Protein AF-A0A7Y5AI68-F1 (afdb_monomer_lite)

Sequence (313 aa):
GGAGGDPLARYGMTLSGSDLRVSEITLPTANQARWRFTYRDVRGYLCVSEVRTPFGGHERIFHEDAGHQFPPSANRANLPRVTLHETLPGFGQPASVVRYEYPDAHNFIGGGSTVPWSDEGLDNLYRVDKGYTYQTVERHEVQGRTVRSITRTFNRFHLLTDQDTVQGDKRLQAFSVYGEVDGSFDQQPPFFQLPHQETQRWSLVSNPLKQREETQATTYDTHGNVLTRLLPNKVLETNVWYQGAEEGDPHGFVRNLKSREVKPAATGQGSARTLIQQYQYRQLTPLGGYLKKAWRLVDVETLSEPGAQPGEF

Secondary structure (DSSP, 8-state):
--TTS--S---EEEEETTTTEEEEEE-SSTT--EEEEEEEEETTEEEEEEEE-TTS-EEEEE--S--BPPPGGG--PPBP---EEEEE-STTPPPEEEEEE--SS--TT-TT--PPP--SSS-GGGGSPTT-EEEEEEEEEETTEEEEEEEEEEETT--EEEEEEEETTEEEEEEEEE-PPSS-GGGS-TTTTSEEEEEEEEEESS-TTSEEEEEEEEEE-TTS-EEEEE-TT--EEEEEE--TTTS--TT-----EEEEEEEPPTTSSS-PPPEEEEEEEEEEPPSSTT--S-EEEEEEEEEE-TTSPTT--

Structure (mmCIF, N/CA/C/O backbone):
data_AF-A0A7Y5AI68-F1
#
_entry.id   AF-A0A7Y5AI68-F1
#
loop_
_atom_site.group_PDB
_atom_site.id
_atom_site.type_symbol
_atom_site.label_atom_id
_atom_site.label_alt_id
_atom_site.label_comp_id
_atom_site.label_asym_id
_atom_site.label_entity_id
_atom_site.label_seq_id
_atom_site.pdbx_PDB_ins_code
_atom_site.Cartn_x
_atom_site.Cartn_y
_atom_site.Cartn_z
_atom_site.occupancy
_atom_site.B_iso_or_equiv
_atom_site.auth_seq_id
_atom_site.auth_comp_id
_atom_site.auth_asym_id
_atom_site.auth_atom_id
_atom_site.pdbx_PDB_model_num
ATOM 1 N N . GLY A 1 1 ? -3.356 -30.201 -2.693 1.00 51.16 1 GLY A N 1
ATOM 2 C CA . GLY A 1 1 ? -4.461 -31.111 -2.335 1.00 51.16 1 GLY A CA 1
ATOM 3 C C . GLY A 1 1 ? -3.884 -32.298 -1.601 1.00 51.16 1 GLY A C 1
ATOM 4 O O . GLY A 1 1 ? -2.722 -32.611 -1.836 1.00 51.16 1 GLY A O 1
ATOM 5 N N . GLY A 1 2 ? -4.644 -32.909 -0.696 1.00 59.91 2 GLY A N 1
ATOM 6 C CA . GLY A 1 2 ? -4.270 -34.173 -0.063 1.00 59.91 2 GLY A CA 1
ATOM 7 C C . GLY A 1 2 ? -4.162 -35.301 -1.081 1.00 59.91 2 GLY A C 1
ATOM 8 O O . GLY A 1 2 ? -4.553 -35.144 -2.242 1.00 59.91 2 GLY A O 1
ATOM 9 N N . ALA A 1 3 ? -3.614 -36.437 -0.650 1.00 58.94 3 ALA A N 1
ATOM 10 C CA . ALA A 1 3 ? -3.601 -37.650 -1.456 1.00 58.94 3 ALA A CA 1
ATOM 11 C C . ALA A 1 3 ? -5.056 -38.019 -1.808 1.00 58.94 3 ALA A C 1
ATOM 13 O O . ALA A 1 3 ? -5.818 -38.394 -0.926 1.00 58.94 3 ALA A O 1
ATOM 14 N N . GLY A 1 4 ? -5.458 -37.823 -3.068 1.00 77.19 4 GLY A N 1
ATOM 15 C CA . GLY A 1 4 ? -6.838 -38.027 -3.540 1.00 77.19 4 GLY A CA 1
ATOM 16 C C . GLY A 1 4 ? -7.591 -36.765 -3.983 1.00 77.19 4 GLY A C 1
ATOM 17 O O . GLY A 1 4 ? -8.720 -36.874 -4.442 1.00 77.19 4 GLY A O 1
ATOM 18 N N . GLY A 1 5 ? -6.987 -35.574 -3.895 1.00 81.44 5 GLY A N 1
ATOM 19 C CA . GLY A 1 5 ? -7.634 -34.320 -4.315 1.00 81.44 5 GLY A CA 1
ATOM 20 C C . GLY A 1 5 ? -8.504 -33.667 -3.236 1.00 81.44 5 GLY A C 1
ATOM 21 O O . GLY A 1 5 ? -8.980 -32.550 -3.433 1.00 81.44 5 GLY A O 1
ATOM 22 N N . ASP A 1 6 ? -8.635 -34.304 -2.073 1.00 81.56 6 ASP A N 1
ATOM 23 C CA . ASP A 1 6 ? -9.332 -33.737 -0.927 1.00 81.56 6 ASP A CA 1
ATOM 24 C C . ASP A 1 6 ? -8.601 -32.522 -0.331 1.00 81.56 6 ASP A C 1
ATOM 26 O O . ASP A 1 6 ? -7.368 -32.403 -0.416 1.00 81.56 6 ASP A O 1
ATOM 30 N N . PRO A 1 7 ? -9.337 -31.591 0.298 1.00 77.88 7 PRO A N 1
ATOM 31 C CA . PRO A 1 7 ? -8.726 -30.490 1.024 1.00 77.88 7 PRO A CA 1
ATOM 32 C C . PRO A 1 7 ? -7.859 -31.025 2.172 1.00 77.88 7 PRO A C 1
ATOM 34 O O . PRO A 1 7 ? -8.306 -31.837 2.978 1.00 77.88 7 PRO A O 1
ATOM 37 N N . LEU A 1 8 ? -6.620 -30.526 2.261 1.00 82.94 8 LEU A N 1
ATOM 38 C CA . LEU A 1 8 ? -5.643 -30.892 3.301 1.00 82.94 8 LEU A CA 1
ATOM 39 C C . LEU A 1 8 ? -6.117 -30.541 4.721 1.00 82.94 8 LEU A C 1
ATOM 41 O O . LEU A 1 8 ? -5.589 -31.070 5.693 1.00 82.94 8 LEU A O 1
ATOM 45 N N . ALA A 1 9 ? -7.089 -29.635 4.838 1.00 83.75 9 ALA A N 1
ATOM 46 C CA . ALA A 1 9 ? -7.709 -29.241 6.090 1.00 83.75 9 ALA A CA 1
ATOM 47 C C . ALA A 1 9 ? -9.103 -28.651 5.812 1.00 83.75 9 ALA A C 1
ATOM 49 O O . ALA A 1 9 ? -9.322 -28.038 4.766 1.00 83.75 9 ALA A O 1
ATOM 50 N N . ARG A 1 10 ? -10.043 -28.809 6.750 1.00 88.56 10 ARG A N 1
ATOM 51 C CA . ARG A 1 10 ? -11.378 -28.190 6.693 1.00 88.56 10 ARG A CA 1
ATOM 52 C C . ARG A 1 10 ? -11.616 -27.408 7.977 1.00 88.56 10 ARG A C 1
ATOM 54 O O . ARG A 1 10 ? -11.611 -28.000 9.047 1.00 88.56 10 ARG A O 1
ATOM 61 N N . TYR A 1 11 ? -11.822 -26.102 7.886 1.00 93.06 11 TYR A N 1
ATOM 62 C CA . TYR A 1 11 ? -12.278 -25.310 9.027 1.00 93.06 11 TYR A CA 1
ATOM 63 C C . TYR A 1 11 ? -13.811 -25.209 9.005 1.00 93.06 11 TYR A C 1
ATOM 65 O O . TYR A 1 11 ? -14.432 -25.340 7.950 1.00 93.06 11 TYR A O 1
ATOM 73 N N . GLY A 1 12 ? -14.420 -25.009 10.171 1.00 95.38 12 GLY A N 1
ATOM 74 C CA . GLY A 1 12 ? -15.862 -24.798 10.306 1.00 95.38 12 GLY A CA 1
ATOM 75 C C . GLY A 1 12 ? -16.183 -23.326 10.533 1.00 95.38 12 GLY A C 1
ATOM 76 O O . GLY A 1 12 ? -15.481 -22.667 11.297 1.00 95.38 12 GLY A O 1
ATOM 77 N N . MET A 1 13 ? -17.243 -22.817 9.908 1.00 97.62 13 MET A N 1
ATOM 78 C CA . MET A 1 13 ? -17.830 -21.522 10.259 1.00 97.62 13 MET A CA 1
ATOM 79 C C . MET A 1 13 ? -19.166 -21.750 10.958 1.00 97.62 13 MET A C 1
ATOM 81 O O . MET A 1 13 ? -20.023 -22.460 10.434 1.00 97.62 13 MET A O 1
ATOM 85 N N . THR A 1 14 ? -19.347 -21.129 12.118 1.00 97.81 14 THR A N 1
ATOM 86 C CA . THR A 1 14 ? -20.648 -21.075 12.792 1.00 97.81 14 THR A CA 1
ATOM 87 C C . THR A 1 14 ? -21.310 -19.759 12.424 1.00 97.81 14 THR A C 1
ATOM 89 O O . THR A 1 14 ? -20.715 -18.700 12.626 1.00 97.81 14 THR A O 1
ATOM 92 N N . LEU A 1 15 ? -22.527 -19.826 11.888 1.00 97.62 15 LEU A N 1
ATOM 93 C CA . LEU A 1 15 ? -23.339 -18.657 11.559 1.00 97.62 15 LEU A CA 1
ATOM 94 C C . LEU A 1 15 ? -24.364 -18.427 12.674 1.00 97.62 15 LEU A C 1
ATOM 96 O O . LEU A 1 15 ? -24.905 -19.386 13.227 1.00 97.62 15 LEU A O 1
ATOM 100 N N . SER A 1 16 ? -24.626 -17.171 13.014 1.00 94.44 16 SER A N 1
ATOM 101 C CA . SER A 1 16 ? -25.580 -16.778 14.050 1.00 94.44 16 SER A CA 1
ATOM 102 C C . SER A 1 16 ? -26.462 -15.620 13.587 1.00 94.44 16 SER A C 1
ATOM 104 O O . SER A 1 16 ? -26.213 -15.006 12.552 1.00 94.44 16 SER A O 1
ATOM 106 N N . GLY A 1 17 ? -27.513 -15.329 14.357 1.00 91.19 17 GLY A N 1
ATOM 107 C CA . GLY A 1 17 ? -28.468 -14.276 14.020 1.00 91.19 17 GLY A CA 1
ATOM 108 C C . GLY A 1 17 ? -29.348 -14.614 12.813 1.00 91.19 17 GLY A C 1
ATOM 109 O O . GLY A 1 17 ? -29.189 -15.640 12.155 1.00 91.19 17 GLY A O 1
ATOM 110 N N . SER A 1 18 ? -30.313 -13.739 12.531 1.00 92.62 18 SER A N 1
ATOM 111 C CA . SER A 1 18 ? -31.178 -13.849 11.348 1.00 92.62 18 SER A CA 1
ATOM 112 C C . SER A 1 18 ? -30.463 -13.481 10.046 1.00 92.62 18 SER A C 1
ATOM 114 O O . SER A 1 18 ? -30.927 -13.845 8.972 1.00 92.62 18 SER A O 1
ATOM 116 N N . ASP A 1 19 ? -29.339 -12.773 10.136 1.00 92.62 19 ASP A N 1
ATOM 117 C CA . ASP A 1 19 ? -28.501 -12.340 9.017 1.00 92.62 19 ASP A CA 1
ATOM 118 C C . ASP A 1 19 ? -27.338 -13.297 8.721 1.00 92.62 19 ASP A C 1
ATOM 120 O O . ASP A 1 19 ? -26.504 -12.998 7.871 1.00 92.62 19 ASP A O 1
ATOM 124 N N . LEU A 1 20 ? -27.283 -14.447 9.408 1.00 95.25 20 LEU A N 1
ATOM 125 C CA . LEU A 1 20 ? -26.271 -15.487 9.212 1.00 95.25 20 LEU A CA 1
ATOM 126 C C . LEU A 1 20 ? -24.828 -14.967 9.351 1.00 95.25 20 LEU A C 1
ATOM 128 O O . LEU A 1 20 ? -23.919 -15.440 8.665 1.00 95.25 20 LEU A O 1
ATOM 132 N N . ARG A 1 21 ? -24.596 -14.003 10.250 1.00 95.50 21 ARG A N 1
ATOM 133 C CA . ARG A 1 21 ? -23.253 -13.469 10.524 1.00 95.50 21 ARG A CA 1
ATOM 134 C C . ARG A 1 21 ? -22.339 -14.556 11.095 1.00 95.50 21 ARG A C 1
ATOM 136 O O . ARG A 1 21 ? -22.768 -15.385 11.896 1.00 95.50 21 ARG A O 1
ATOM 143 N N . VAL A 1 22 ? -21.060 -14.545 10.726 1.00 97.44 22 VAL A N 1
ATOM 144 C CA . VAL A 1 22 ? -20.082 -15.533 11.214 1.00 97.44 22 VAL A CA 1
ATOM 145 C C . VAL A 1 22 ? -19.762 -15.264 12.687 1.00 97.44 22 VAL A C 1
ATOM 147 O O . VAL A 1 22 ? -19.088 -14.295 13.005 1.00 97.44 22 VAL A O 1
ATOM 150 N N . SER A 1 23 ? -20.195 -16.122 13.608 1.00 97.56 23 SER A N 1
ATOM 151 C CA . SER A 1 23 ? -19.885 -15.973 15.038 1.00 97.56 23 SER A CA 1
ATOM 152 C C . SER A 1 23 ? -18.636 -16.722 15.476 1.00 97.56 23 SER A C 1
ATOM 154 O O . SER A 1 23 ? -18.001 -16.316 16.446 1.00 97.56 23 SER A O 1
ATOM 156 N N . GLU A 1 24 ? -18.273 -17.813 14.797 1.00 97.94 24 GLU A N 1
ATOM 157 C CA . GLU A 1 24 ? -17.057 -18.574 15.100 1.00 97.94 24 GLU A CA 1
ATOM 158 C C . GLU A 1 24 ? -16.379 -19.093 13.829 1.00 97.94 24 GLU A C 1
ATOM 160 O O . GLU A 1 24 ? -17.050 -19.487 12.875 1.00 97.94 24 GLU A O 1
ATOM 165 N N . ILE A 1 25 ? -15.047 -19.172 13.857 1.00 97.81 25 ILE A N 1
ATOM 166 C CA . ILE A 1 25 ? -14.245 -19.925 12.883 1.00 97.81 25 ILE A CA 1
ATOM 167 C C . ILE A 1 25 ? -13.458 -20.978 13.663 1.00 97.81 25 ILE A C 1
ATOM 169 O O . ILE A 1 25 ? -12.554 -20.636 14.424 1.00 97.81 25 ILE A O 1
ATOM 173 N N . THR A 1 26 ? -13.808 -22.252 13.494 1.00 97.38 26 THR A N 1
ATOM 174 C CA . THR A 1 26 ? -13.187 -23.389 14.188 1.00 97.38 26 THR A CA 1
ATOM 175 C C . THR A 1 26 ? -12.114 -24.025 13.317 1.00 97.38 26 THR A C 1
ATOM 177 O O . THR A 1 26 ? -12.389 -24.474 12.203 1.00 97.38 26 THR A O 1
ATOM 180 N N . LEU A 1 27 ? -10.893 -24.090 13.841 1.00 95.12 27 LEU A N 1
ATOM 181 C CA . LEU A 1 27 ? -9.760 -24.710 13.174 1.00 95.12 27 LEU A CA 1
ATOM 182 C C . LEU A 1 27 ? -9.850 -26.245 13.217 1.00 95.12 27 LEU A C 1
ATOM 184 O O . LEU A 1 27 ? -10.367 -26.805 14.188 1.00 95.12 27 LEU A O 1
ATOM 188 N N . PRO A 1 28 ? -9.284 -26.939 12.213 1.00 92.94 28 PRO A N 1
ATOM 189 C CA . PRO A 1 28 ? -9.160 -28.397 12.188 1.00 92.94 28 PRO A CA 1
ATOM 190 C C . PRO A 1 28 ? -8.068 -28.902 13.144 1.00 92.94 28 PRO A C 1
ATOM 192 O O . PRO A 1 28 ? -7.128 -29.583 12.739 1.00 92.94 28 PRO A O 1
ATOM 195 N N . THR A 1 29 ? -8.162 -28.550 14.424 1.00 91.62 29 THR A N 1
ATOM 196 C CA . THR A 1 29 ? -7.250 -29.012 15.476 1.00 91.62 29 THR A CA 1
ATOM 197 C C . THR A 1 29 ? -7.982 -29.938 16.442 1.00 91.62 29 THR A C 1
ATOM 199 O O . THR A 1 29 ? -9.189 -29.813 16.645 1.00 91.62 29 THR A O 1
ATOM 202 N N . ALA A 1 30 ? -7.253 -30.858 17.083 1.00 91.88 30 ALA A N 1
ATOM 203 C CA . ALA A 1 30 ? -7.839 -31.814 18.031 1.00 91.88 30 ALA A CA 1
ATOM 204 C C . ALA A 1 30 ? -8.590 -31.126 19.188 1.00 91.88 30 ALA A C 1
ATOM 206 O O . ALA A 1 30 ? -9.595 -31.634 19.672 1.00 91.88 30 ALA A O 1
ATOM 207 N N . ASN A 1 31 ? -8.127 -29.944 19.600 1.00 92.88 31 ASN A N 1
ATOM 208 C CA . ASN A 1 31 ? -8.747 -29.133 20.646 1.00 92.88 31 ASN A CA 1
ATOM 209 C C . ASN A 1 31 ? -9.826 -28.157 20.133 1.00 92.88 31 ASN A C 1
ATOM 211 O O . ASN A 1 31 ? -10.325 -27.361 20.926 1.00 92.88 31 ASN A O 1
ATOM 215 N N . GLN A 1 32 ? -10.169 -28.182 18.837 1.00 93.31 32 GLN A N 1
ATOM 216 C CA . GLN A 1 32 ? -11.153 -27.284 18.213 1.00 93.31 32 GLN A CA 1
ATOM 217 C C . GLN A 1 32 ? -10.909 -25.807 18.560 1.00 93.31 32 GLN A C 1
ATOM 219 O O . GLN A 1 32 ? -11.819 -25.073 18.983 1.00 93.31 32 GLN A O 1
ATOM 224 N N . ALA A 1 33 ? -9.648 -25.392 18.436 1.00 95.50 33 ALA A N 1
ATOM 225 C CA . ALA A 1 33 ? -9.250 -24.017 18.671 1.00 95.50 33 ALA A CA 1
ATOM 226 C C . ALA A 1 33 ? -9.997 -23.117 17.676 1.00 95.50 33 ALA A C 1
ATOM 228 O O . ALA A 1 33 ? -10.196 -23.493 16.520 1.00 95.50 33 ALA A O 1
ATOM 229 N N . ARG A 1 34 ? -10.481 -21.957 18.121 1.00 97.00 34 ARG A N 1
ATOM 230 C CA . ARG A 1 34 ? -11.418 -21.166 17.316 1.00 97.00 34 ARG A CA 1
ATOM 231 C C . ARG A 1 34 ? -11.308 -19.677 17.569 1.00 97.00 34 ARG A C 1
ATOM 233 O O . ARG A 1 34 ? -10.993 -19.269 18.686 1.00 97.00 34 ARG A O 1
ATOM 240 N N . TRP A 1 35 ? -11.629 -18.892 16.549 1.00 98.12 35 TRP A N 1
ATOM 241 C CA . TRP A 1 35 ? -11.988 -17.491 16.732 1.00 98.12 35 TRP A CA 1
ATOM 242 C C . TRP A 1 35 ? -13.462 -17.384 17.097 1.00 98.12 35 TRP A C 1
ATOM 244 O O . TRP A 1 35 ? -14.273 -18.163 16.593 1.00 98.12 35 TRP A O 1
ATOM 254 N N . ARG A 1 36 ? -13.808 -16.415 17.944 1.00 98.06 36 ARG A N 1
ATOM 255 C CA . ARG A 1 36 ? -15.198 -16.025 18.216 1.00 98.06 36 ARG A CA 1
ATOM 256 C C . ARG A 1 36 ? -15.353 -14.529 18.038 1.00 98.06 36 ARG A C 1
ATOM 258 O O . ARG A 1 36 ? -14.496 -13.788 18.516 1.00 98.06 36 ARG A O 1
ATOM 265 N N . PHE A 1 37 ? -16.440 -14.115 17.405 1.00 98.31 37 PHE A N 1
ATOM 266 C CA . PHE A 1 37 ? -16.704 -12.727 17.053 1.00 98.31 37 PHE A CA 1
ATOM 267 C C . PHE A 1 37 ? -17.960 -12.232 17.762 1.00 98.31 37 PHE A C 1
ATOM 269 O O . PHE A 1 37 ? -19.015 -12.867 17.699 1.00 98.31 37 PHE A O 1
ATOM 276 N N . THR A 1 38 ? -17.845 -11.074 18.402 1.00 98.12 38 THR A N 1
ATOM 277 C CA . THR A 1 38 ? -18.993 -10.302 18.882 1.00 98.12 38 THR A CA 1
ATOM 278 C C . THR A 1 38 ? -19.171 -9.109 17.965 1.00 98.12 38 THR A C 1
ATOM 280 O O . THR A 1 38 ? -18.194 -8.465 17.583 1.00 98.12 38 THR A O 1
ATOM 283 N N . TYR A 1 39 ? -20.421 -8.804 17.636 1.00 97.50 39 TYR A N 1
ATOM 284 C CA . TYR A 1 39 ? -20.772 -7.674 16.791 1.00 97.50 39 TYR A CA 1
ATOM 285 C C . TYR A 1 39 ? -21.680 -6.702 17.531 1.00 97.50 39 TYR A C 1
ATOM 287 O O . TYR A 1 39 ? -22.472 -7.102 18.386 1.00 97.50 39 TYR A O 1
ATOM 295 N N . ARG A 1 40 ? -21.624 -5.439 17.123 1.00 96.31 40 ARG A N 1
ATOM 296 C CA . ARG A 1 40 ? -22.542 -4.383 17.540 1.00 96.31 40 ARG A CA 1
ATOM 297 C C . ARG A 1 40 ? -23.071 -3.643 16.318 1.00 96.31 40 ARG A C 1
ATOM 299 O O . ARG A 1 40 ? -22.374 -3.537 15.312 1.00 96.31 40 ARG A O 1
ATOM 306 N N . ASP A 1 41 ? -24.279 -3.108 16.433 1.00 95.69 41 ASP A N 1
ATOM 307 C CA . ASP A 1 41 ? -24.757 -2.115 15.476 1.00 95.69 41 ASP A CA 1
ATOM 308 C C . ASP A 1 41 ? -24.044 -0.782 15.733 1.00 95.69 41 ASP A C 1
ATOM 310 O O . ASP A 1 41 ? -23.958 -0.312 16.876 1.00 95.69 41 ASP A O 1
ATOM 314 N N . VAL A 1 42 ? -23.504 -0.191 14.671 1.00 96.75 42 VAL A N 1
ATOM 315 C CA . VAL A 1 42 ? -22.993 1.177 14.662 1.00 96.75 42 VAL A CA 1
ATOM 316 C C . VAL A 1 42 ? -23.577 1.859 13.436 1.00 96.75 42 VAL A C 1
ATOM 318 O O . VAL A 1 42 ? -23.139 1.609 12.319 1.00 96.75 42 VAL A O 1
ATOM 321 N N . ARG A 1 43 ? -24.567 2.735 13.632 1.00 94.06 43 ARG A N 1
ATOM 322 C CA . ARG A 1 43 ? -25.214 3.498 12.543 1.00 94.06 43 ARG A CA 1
ATOM 323 C C . ARG A 1 43 ? -25.851 2.602 11.470 1.00 94.06 43 ARG A C 1
ATOM 325 O O . ARG A 1 43 ? -25.799 2.942 10.292 1.00 94.06 43 ARG A O 1
ATOM 332 N N . GLY A 1 44 ? -26.430 1.467 11.865 1.00 93.19 44 GLY A N 1
ATOM 333 C CA . GLY A 1 44 ? -27.021 0.510 10.925 1.00 93.19 44 GLY A CA 1
ATOM 334 C C . GLY A 1 44 ? -26.007 -0.410 10.241 1.00 93.19 44 GLY A C 1
ATOM 335 O O . GLY A 1 44 ? -26.391 -1.192 9.373 1.00 93.19 44 GLY A O 1
ATOM 336 N N . TYR A 1 45 ? -24.723 -0.331 10.610 1.00 95.19 45 TYR A N 1
ATOM 337 C CA . TYR A 1 45 ? -23.693 -1.254 10.148 1.00 95.19 45 TYR A CA 1
ATOM 338 C C . TYR A 1 45 ? -23.353 -2.267 11.232 1.00 95.19 45 TYR A C 1
ATOM 340 O O . TYR A 1 45 ? -23.213 -1.936 12.412 1.00 95.19 45 TYR A O 1
ATOM 348 N N . LEU A 1 46 ? -23.156 -3.510 10.805 1.00 95.69 46 LEU A N 1
ATOM 349 C CA . LEU A 1 46 ? -22.717 -4.587 11.670 1.00 95.69 46 LEU A CA 1
ATOM 350 C C . LEU A 1 46 ? -21.191 -4.549 11.833 1.00 95.69 46 LEU A C 1
ATOM 352 O O . LEU A 1 46 ? -20.453 -5.006 10.962 1.00 95.69 46 LEU A O 1
ATOM 356 N N . CYS A 1 47 ? -20.714 -4.029 12.960 1.00 97.50 47 CYS A N 1
ATOM 357 C CA . CYS A 1 47 ? -19.286 -3.886 13.237 1.00 97.50 47 CYS A CA 1
ATOM 358 C C . CYS A 1 47 ? -18.818 -4.923 14.260 1.00 97.50 47 CYS A C 1
ATOM 360 O O . CYS A 1 47 ? -19.480 -5.141 15.276 1.00 97.50 47 CYS A O 1
ATOM 362 N N . VAL A 1 48 ? -17.655 -5.537 14.028 1.00 97.88 48 VAL A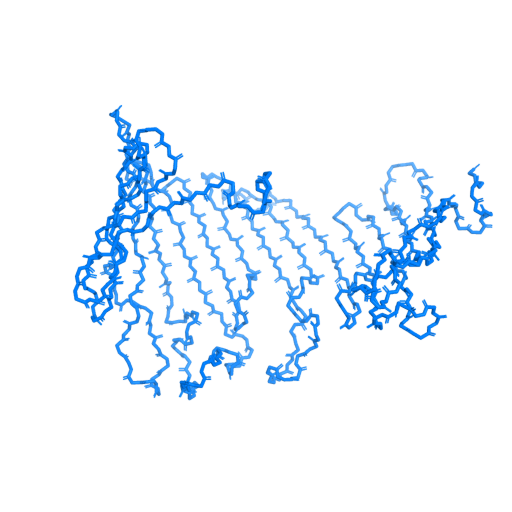 N 1
ATOM 363 C CA . VAL A 1 48 ? -17.007 -6.401 15.028 1.00 97.88 48 VAL A CA 1
ATOM 364 C C . VAL A 1 48 ? -16.609 -5.539 16.225 1.00 97.88 48 VAL A C 1
ATOM 366 O O . VAL A 1 48 ? -15.942 -4.525 16.056 1.00 97.88 48 VAL A O 1
ATOM 369 N N . SER A 1 49 ? -17.007 -5.930 17.431 1.00 98.31 49 SER A N 1
ATOM 370 C CA . SER A 1 49 ? -16.646 -5.242 18.675 1.00 98.31 49 SER A CA 1
ATOM 371 C C . SER A 1 49 ? -15.693 -6.045 19.546 1.00 98.31 49 SER A C 1
ATOM 373 O O . SER A 1 49 ? -14.960 -5.462 20.338 1.00 98.31 49 SER A O 1
ATOM 375 N N . GLU A 1 50 ? -15.691 -7.373 19.420 1.00 98.38 50 GLU A N 1
ATOM 376 C CA . GLU A 1 50 ? -14.751 -8.228 20.139 1.00 98.38 50 GLU A CA 1
ATOM 377 C C . GLU A 1 50 ? -14.325 -9.427 19.300 1.00 98.38 50 GLU A C 1
ATOM 379 O O . GLU A 1 50 ? -15.124 -9.984 18.542 1.00 98.38 50 GLU A O 1
ATOM 384 N N . VAL A 1 51 ? -13.086 -9.869 19.514 1.00 98.25 51 VAL A N 1
ATOM 385 C CA . VAL A 1 51 ? -12.559 -11.125 18.975 1.00 98.25 51 VAL A CA 1
ATOM 386 C C . VAL A 1 51 ? -11.933 -11.924 20.110 1.00 98.25 51 VAL A C 1
ATOM 388 O O . VAL A 1 51 ? -11.106 -11.417 20.861 1.00 98.25 51 VAL A O 1
ATOM 391 N N . ARG A 1 52 ? -12.297 -13.198 20.256 1.00 97.19 52 ARG A N 1
ATOM 392 C CA . ARG A 1 52 ? -11.537 -14.146 21.087 1.00 97.19 52 ARG A CA 1
ATOM 393 C C . ARG A 1 52 ? -10.720 -15.043 20.182 1.00 97.19 52 ARG A C 1
ATOM 395 O O . ARG A 1 52 ? -11.293 -15.653 19.284 1.00 97.19 52 ARG A O 1
ATOM 402 N N . THR A 1 53 ? -9.416 -15.126 20.413 1.00 95.00 53 THR A N 1
ATOM 403 C CA . THR A 1 53 ? -8.498 -15.860 19.536 1.00 95.00 53 THR A CA 1
ATOM 404 C C . THR A 1 53 ? -8.354 -17.329 19.960 1.00 95.00 53 THR A C 1
ATOM 406 O O . THR A 1 53 ? -8.580 -17.663 21.130 1.00 95.00 53 THR A O 1
ATOM 409 N N . PRO A 1 54 ? -7.917 -18.221 19.049 1.00 94.12 54 PRO A N 1
ATOM 410 C CA . PRO A 1 54 ? -7.662 -19.629 19.356 1.00 94.12 54 PRO A CA 1
ATOM 411 C C . PRO A 1 54 ? -6.671 -19.863 20.507 1.00 94.12 54 PRO A C 1
ATOM 413 O O . PRO A 1 54 ? -6.729 -20.905 21.156 1.00 94.12 54 PRO A O 1
ATOM 416 N N . PHE A 1 55 ? -5.786 -18.899 20.774 1.00 88.69 55 PHE A N 1
ATOM 417 C CA . PHE A 1 55 ? -4.769 -18.965 21.829 1.00 88.69 55 PHE A CA 1
ATOM 418 C C . PHE A 1 55 ? -5.216 -18.327 23.155 1.00 88.69 55 PHE A C 1
ATOM 420 O O . PHE A 1 55 ? -4.408 -18.173 24.065 1.00 88.69 55 PHE A O 1
ATOM 427 N N . GLY A 1 56 ? -6.497 -17.963 23.282 1.00 88.06 56 GLY A N 1
ATOM 428 C CA . GLY A 1 56 ? -7.061 -17.402 24.513 1.00 88.06 56 GLY A CA 1
ATOM 429 C C . GLY A 1 56 ? -6.914 -15.885 24.658 1.00 88.06 56 GLY A C 1
ATOM 430 O O . GLY A 1 56 ? -7.312 -15.346 25.690 1.00 88.06 56 GLY A O 1
ATOM 431 N N . GLY A 1 57 ? -6.402 -15.193 23.636 1.00 93.50 57 GLY A N 1
ATOM 432 C CA . GLY A 1 57 ? -6.384 -13.732 23.594 1.00 93.50 57 GLY A CA 1
ATOM 433 C C . GLY A 1 57 ? -7.791 -13.148 23.440 1.00 93.50 57 GLY A C 1
ATOM 434 O O . GLY A 1 57 ? -8.689 -13.788 22.880 1.00 93.50 57 GLY A O 1
ATOM 435 N N . HIS A 1 58 ? -7.981 -11.927 23.935 1.00 96.81 58 HIS A N 1
ATOM 436 C CA . HIS A 1 58 ? -9.221 -11.162 23.793 1.00 96.81 58 HIS A CA 1
ATOM 437 C C . HIS A 1 58 ? -8.913 -9.799 23.192 1.00 96.81 58 HIS A C 1
ATOM 439 O O . HIS A 1 58 ? -8.106 -9.046 23.720 1.00 96.81 58 HIS A O 1
ATOM 445 N N . GLU A 1 59 ? -9.566 -9.478 22.092 1.00 97.81 59 GLU A N 1
ATOM 446 C CA . GLU A 1 59 ? -9.443 -8.201 21.415 1.00 97.81 59 GLU A CA 1
ATOM 447 C C . GLU A 1 59 ? -10.757 -7.434 21.526 1.00 97.81 59 GLU A C 1
ATOM 449 O O . GLU A 1 59 ? -11.834 -8.032 21.437 1.00 97.81 59 GLU A O 1
ATOM 454 N N . ARG A 1 60 ? -10.669 -6.116 21.701 1.00 98.31 60 ARG A N 1
ATOM 455 C CA . ARG A 1 60 ? -11.812 -5.197 21.722 1.00 98.31 60 ARG A CA 1
ATOM 456 C C . ARG A 1 60 ? -11.607 -4.120 20.672 1.00 98.31 60 ARG A C 1
ATOM 458 O O . ARG A 1 60 ? -10.534 -3.524 20.603 1.00 98.31 60 ARG A O 1
ATOM 465 N N . ILE A 1 61 ? -12.631 -3.884 19.863 1.00 98.56 61 ILE A N 1
ATOM 466 C CA . ILE A 1 61 ? -12.602 -2.943 18.745 1.00 98.56 61 ILE A CA 1
ATOM 467 C C . ILE A 1 61 ? -13.709 -1.910 18.936 1.00 98.56 61 ILE A C 1
ATOM 469 O O . ILE A 1 61 ? -14.885 -2.243 19.113 1.00 98.56 61 ILE A O 1
ATOM 473 N N . PHE A 1 62 ? -13.332 -0.640 18.877 1.00 98.50 62 PHE A N 1
ATOM 474 C CA . PHE A 1 62 ? -14.220 0.481 19.148 1.00 98.50 62 PHE A CA 1
ATOM 475 C C . PHE A 1 62 ? -14.370 1.371 17.915 1.00 98.50 62 PHE A C 1
ATOM 477 O O . PHE A 1 62 ? -13.448 1.505 17.114 1.00 98.50 62 PHE A O 1
ATOM 484 N N . HIS A 1 63 ? -15.557 1.961 17.776 1.00 98.00 63 HIS A N 1
ATOM 485 C CA . HIS A 1 63 ? -15.985 2.784 16.641 1.00 98.00 63 HIS A CA 1
ATOM 486 C C . HIS A 1 63 ? -16.637 4.060 17.191 1.00 98.00 63 HIS A C 1
ATOM 488 O O . HIS A 1 63 ? -17.857 4.225 17.142 1.00 98.00 63 HIS A O 1
ATOM 494 N N . GLU A 1 64 ? -15.841 4.893 17.856 1.00 96.06 64 GLU A N 1
ATOM 495 C CA . GLU A 1 64 ? -16.348 5.903 18.802 1.00 96.06 64 GLU A CA 1
ATOM 496 C C . GLU A 1 64 ? -16.500 7.304 18.212 1.00 96.06 64 GLU A C 1
ATOM 498 O O . GLU A 1 64 ? -17.062 8.184 18.860 1.00 96.06 64 GLU A O 1
ATOM 503 N N . ASP A 1 65 ? -16.045 7.522 16.980 1.00 95.94 65 ASP A N 1
ATOM 504 C CA . ASP A 1 65 ? -16.175 8.805 16.297 1.00 95.94 65 ASP A CA 1
ATOM 505 C C . ASP A 1 65 ? -17.300 8.800 15.256 1.00 95.94 65 ASP A C 1
ATOM 507 O O . ASP A 1 65 ? -18.039 7.824 15.109 1.00 95.94 65 ASP A O 1
ATOM 511 N N . ALA A 1 66 ? -17.446 9.912 14.530 1.00 95.19 66 ALA A N 1
ATOM 512 C CA . ALA A 1 66 ? -18.493 10.116 13.534 1.00 95.19 66 ALA A CA 1
ATOM 513 C C . ALA A 1 66 ? -18.415 9.183 12.308 1.00 95.19 66 ALA A C 1
ATOM 515 O O . ALA A 1 66 ? -19.403 9.116 11.581 1.00 95.19 66 ALA A O 1
ATOM 516 N N . GLY A 1 67 ? -17.310 8.467 12.073 1.00 97.31 67 GLY A N 1
ATOM 517 C CA . GLY A 1 67 ? -17.091 7.668 10.866 1.00 97.31 67 GLY A CA 1
ATOM 518 C C . GLY A 1 67 ? -16.564 8.464 9.664 1.00 97.31 67 GLY A C 1
ATOM 519 O O . GLY A 1 67 ? -16.355 9.676 9.725 1.00 97.31 67 GLY A O 1
ATOM 520 N N . HIS A 1 68 ? -16.357 7.767 8.548 1.00 97.88 68 HIS A N 1
ATOM 521 C CA . HIS A 1 68 ? -16.011 8.353 7.259 1.00 97.88 68 HIS A CA 1
ATOM 522 C C . HIS A 1 68 ? -17.248 8.923 6.569 1.00 97.88 68 HIS A C 1
ATOM 524 O O . HIS A 1 68 ? -18.256 8.239 6.392 1.00 97.88 68 HIS A O 1
ATOM 530 N N . GLN A 1 69 ? -17.157 10.185 6.169 1.00 96.69 69 GLN A N 1
ATOM 531 C CA . GLN A 1 69 ? -18.206 10.861 5.418 1.00 96.69 69 GLN A CA 1
ATOM 532 C C . GLN A 1 69 ? -18.174 10.411 3.958 1.00 96.69 69 GLN A C 1
ATOM 534 O O . GLN A 1 69 ? -17.099 10.317 3.367 1.00 96.69 69 GLN A O 1
ATOM 539 N N . PHE A 1 70 ? -19.348 10.176 3.381 1.00 97.12 70 PHE A N 1
ATOM 540 C CA . PHE A 1 70 ? -19.510 10.045 1.934 1.00 97.12 70 PHE A CA 1
ATOM 541 C C . PHE A 1 70 ? -19.502 11.438 1.274 1.00 97.12 70 PHE A C 1
ATOM 543 O O . PHE A 1 70 ? -19.768 12.434 1.957 1.00 97.12 70 PHE A O 1
ATOM 550 N N . PRO A 1 71 ? -19.260 11.540 -0.047 1.00 96.81 71 PRO A N 1
ATOM 551 C CA . PRO A 1 71 ? -19.636 12.725 -0.810 1.00 96.81 71 PRO A CA 1
ATOM 552 C C . PRO A 1 71 ? -21.107 13.096 -0.538 1.00 96.81 71 PRO A C 1
ATOM 554 O O . PRO A 1 71 ? -21.943 12.191 -0.438 1.00 96.81 71 PRO A O 1
ATOM 557 N N . PRO A 1 72 ? -21.471 14.392 -0.454 1.00 96.44 72 PRO A N 1
ATOM 558 C CA . PRO A 1 72 ? -22.836 14.807 -0.108 1.00 96.44 72 PRO A CA 1
ATOM 559 C C . PRO A 1 72 ? -23.923 14.201 -1.006 1.00 96.44 72 PRO A C 1
ATOM 561 O O . PRO A 1 72 ? -25.017 13.888 -0.540 1.00 96.44 72 PRO A O 1
ATOM 564 N N . SER A 1 73 ? -23.600 13.984 -2.284 1.00 96.62 73 SER A N 1
ATOM 565 C CA . SER A 1 73 ? -24.480 13.381 -3.290 1.00 96.62 73 SER A CA 1
ATOM 566 C C . SER A 1 73 ? -24.916 11.948 -2.957 1.00 96.62 73 SER A C 1
ATOM 568 O O . SER A 1 73 ? -25.971 11.523 -3.420 1.00 96.62 73 SER A O 1
ATOM 570 N N . ALA A 1 74 ? -24.157 11.215 -2.132 1.00 96.38 74 ALA A N 1
ATOM 571 C CA . ALA A 1 74 ? -24.508 9.858 -1.721 1.00 96.38 74 ALA A CA 1
ATOM 572 C C . ALA A 1 74 ? -25.753 9.818 -0.823 1.00 96.38 74 ALA A C 1
ATOM 574 O O . ALA A 1 74 ? -26.463 8.815 -0.817 1.00 96.38 74 ALA A O 1
ATOM 575 N N . ASN A 1 75 ? -26.003 10.887 -0.052 1.00 95.00 75 ASN A N 1
ATOM 576 C CA . ASN A 1 75 ? -27.076 10.961 0.944 1.00 95.00 75 ASN A CA 1
ATOM 577 C C . ASN A 1 75 ? -27.093 9.749 1.905 1.00 95.00 75 ASN A C 1
ATOM 579 O O . ASN A 1 75 ? -28.125 9.116 2.135 1.00 95.00 75 ASN A O 1
ATOM 583 N N . ARG A 1 76 ? -25.917 9.394 2.441 1.00 94.19 76 ARG A N 1
ATOM 584 C CA . ARG A 1 76 ? -25.720 8.248 3.343 1.00 94.19 76 ARG A CA 1
ATOM 585 C C . ARG A 1 76 ? -25.231 8.690 4.707 1.00 94.19 76 ARG A C 1
ATOM 587 O O . ARG A 1 76 ? -24.481 9.655 4.831 1.00 94.19 76 ARG A O 1
ATOM 594 N N . ALA A 1 77 ? -25.605 7.920 5.725 1.00 95.00 77 ALA A N 1
ATOM 595 C CA . ALA A 1 77 ? -24.954 8.005 7.022 1.00 95.00 77 ALA A CA 1
ATOM 596 C C . ALA A 1 77 ? -23.469 7.640 6.894 1.00 95.00 77 ALA A C 1
ATOM 598 O O . ALA A 1 77 ? -23.104 6.752 6.120 1.00 95.00 77 ALA A O 1
ATOM 599 N N . ASN A 1 78 ? -22.630 8.304 7.689 1.00 96.81 78 ASN A N 1
ATOM 600 C CA . ASN A 1 78 ? -21.193 8.054 7.719 1.00 96.81 78 ASN A CA 1
ATOM 601 C C . ASN A 1 78 ? -20.880 6.577 7.980 1.00 96.81 78 ASN A C 1
ATOM 603 O O . ASN A 1 78 ? -21.464 5.952 8.872 1.00 96.81 78 ASN A O 1
ATOM 607 N N . LEU A 1 79 ? -19.900 6.058 7.245 1.00 97.62 79 LEU A N 1
ATOM 608 C CA . LEU A 1 79 ? -19.397 4.703 7.404 1.00 97.62 79 LEU A CA 1
ATOM 609 C C . LEU A 1 79 ? -18.593 4.604 8.713 1.00 97.62 79 LEU A C 1
ATOM 611 O O . LEU A 1 79 ? -17.616 5.342 8.868 1.00 97.62 79 LEU A O 1
ATOM 615 N N . PRO A 1 80 ? -18.955 3.730 9.669 1.00 98.06 80 PRO A N 1
ATOM 616 C CA . PRO A 1 80 ? -18.164 3.538 10.876 1.00 98.06 80 PRO A CA 1
ATOM 617 C C . PRO A 1 80 ? -16.722 3.153 10.557 1.00 98.06 80 PRO A C 1
ATOM 619 O O . PRO A 1 80 ? -16.447 2.427 9.605 1.00 98.06 80 PRO A O 1
ATOM 622 N N . ARG A 1 81 ? -15.804 3.621 11.395 1.00 97.62 81 ARG A N 1
ATOM 623 C CA . ARG A 1 81 ? -14.378 3.307 11.318 1.00 97.62 81 ARG A CA 1
ATOM 624 C C . ARG A 1 81 ? -13.863 2.958 12.701 1.00 97.62 81 ARG A C 1
ATOM 626 O O . ARG A 1 81 ? -14.436 3.396 13.699 1.00 97.62 81 ARG A O 1
ATOM 633 N N . VAL A 1 82 ? -12.820 2.140 12.751 1.00 98.31 82 VAL A N 1
ATOM 634 C CA . VAL A 1 82 ? -12.187 1.759 14.013 1.00 98.31 82 VAL A CA 1
ATOM 635 C C . VAL A 1 82 ? -11.440 2.968 14.565 1.00 98.31 82 VAL A C 1
ATOM 637 O O . VAL A 1 82 ? -10.697 3.608 13.835 1.00 98.31 82 VAL A O 1
ATOM 640 N N . THR A 1 83 ? -11.619 3.275 15.845 1.00 98.19 83 THR A N 1
ATOM 641 C CA . THR A 1 83 ? -10.913 4.362 16.549 1.00 98.19 83 THR A CA 1
ATOM 642 C C . THR A 1 83 ? -9.934 3.834 17.592 1.00 98.19 83 THR A C 1
ATOM 644 O O . THR A 1 83 ? -8.965 4.507 17.943 1.00 98.19 83 THR A O 1
ATOM 647 N N . LEU A 1 84 ? -10.162 2.616 18.085 1.00 98.12 84 LEU A N 1
ATOM 648 C CA . LEU A 1 84 ? -9.348 1.970 19.107 1.00 98.12 84 LEU A CA 1
ATOM 649 C C . LEU A 1 84 ? -9.415 0.449 18.937 1.00 98.12 84 LEU A C 1
ATOM 651 O O . LEU A 1 84 ? -10.494 -0.122 18.769 1.00 98.12 84 LEU A O 1
ATOM 655 N N . HIS A 1 85 ? -8.258 -0.198 19.016 1.00 98.19 85 HIS A N 1
ATOM 656 C CA . HIS A 1 85 ? -8.108 -1.647 19.087 1.00 98.19 85 HIS A CA 1
ATOM 657 C C . HIS A 1 85 ? -7.263 -1.994 20.308 1.00 98.19 85 HIS A C 1
ATOM 659 O O . HIS A 1 85 ? -6.099 -1.606 20.413 1.00 98.19 85 HIS A O 1
ATOM 665 N N . GLU A 1 86 ? -7.865 -2.708 21.250 1.00 96.94 86 GLU A N 1
ATOM 666 C CA . GLU A 1 86 ? -7.187 -3.223 22.434 1.00 96.94 86 GLU A CA 1
ATOM 667 C C . GLU A 1 86 ? -6.969 -4.723 22.266 1.00 96.94 86 GLU A C 1
ATOM 669 O O . GLU A 1 86 ? -7.922 -5.467 22.045 1.00 96.94 86 GLU A O 1
ATOM 674 N N . THR A 1 87 ? -5.731 -5.179 22.420 1.00 95.31 87 THR A N 1
ATOM 675 C CA . THR A 1 87 ? -5.377 -6.600 22.459 1.00 95.31 87 THR A CA 1
ATOM 676 C C . THR A 1 87 ? -4.968 -6.970 23.878 1.00 95.31 87 THR A C 1
ATOM 678 O O . THR A 1 87 ? -3.967 -6.468 24.388 1.00 95.31 87 THR A O 1
ATOM 681 N N . LEU A 1 88 ? -5.727 -7.866 24.508 1.00 94.62 88 LEU A N 1
ATOM 682 C CA . LEU A 1 88 ? -5.456 -8.461 25.817 1.00 94.62 88 LEU A CA 1
ATOM 683 C C . LEU A 1 88 ? -4.862 -9.864 25.594 1.00 94.62 88 LEU A C 1
ATOM 685 O O . LEU A 1 88 ? -5.611 -10.800 25.294 1.00 94.62 88 LEU A O 1
ATOM 689 N N . PRO A 1 89 ? -3.537 -10.052 25.747 1.00 90.88 89 PRO A N 1
ATOM 690 C CA . PRO A 1 89 ? -2.898 -11.345 25.484 1.00 90.88 89 PRO A CA 1
ATOM 691 C C . PRO A 1 89 ? -3.249 -12.421 26.524 1.00 90.88 89 PRO A C 1
ATOM 693 O O . PRO A 1 89 ? -3.089 -13.611 26.264 1.00 90.88 89 PRO A O 1
ATOM 696 N N . GLY A 1 90 ? -3.719 -12.008 27.706 1.00 87.50 90 GLY A N 1
ATOM 697 C CA . GLY A 1 90 ? -3.945 -12.884 28.854 1.00 87.50 90 GLY A CA 1
ATOM 698 C C . GLY A 1 90 ? -2.699 -13.050 29.731 1.00 87.50 90 GLY A C 1
ATOM 699 O O . GLY A 1 90 ? -1.723 -12.314 29.603 1.00 87.50 90 GLY A O 1
ATOM 700 N N . PHE A 1 91 ? -2.752 -14.001 30.670 1.00 86.31 91 PHE A N 1
ATOM 701 C CA . PHE A 1 91 ? -1.632 -14.380 31.553 1.00 86.31 91 PHE A CA 1
ATOM 702 C C . PHE A 1 91 ? -0.960 -13.218 32.312 1.00 86.31 91 PHE A C 1
ATOM 704 O O . PHE A 1 91 ? 0.244 -13.236 32.548 1.00 86.31 91 PHE A O 1
ATOM 711 N N . GLY A 1 92 ? -1.730 -12.191 32.689 1.00 84.44 92 GLY A N 1
ATOM 712 C CA . GLY A 1 92 ? -1.215 -11.020 33.410 1.00 84.44 92 GLY A CA 1
ATOM 713 C C . GLY A 1 92 ? -0.351 -10.074 32.567 1.00 84.44 92 GLY A C 1
ATOM 714 O O . GLY A 1 92 ? 0.212 -9.129 33.116 1.00 84.44 92 GLY A O 1
ATOM 715 N N . GLN A 1 93 ? -0.246 -10.294 31.253 1.00 88.38 93 GLN A N 1
ATOM 716 C CA . GLN A 1 93 ? 0.443 -9.371 30.356 1.00 88.38 93 GLN A CA 1
ATOM 717 C C . GLN A 1 93 ? -0.397 -8.100 30.144 1.00 88.38 93 GLN A C 1
ATOM 719 O O . GLN A 1 93 ? -1.628 -8.186 30.059 1.00 88.38 93 GLN A O 1
ATOM 724 N N . PRO A 1 94 ? 0.238 -6.919 30.051 1.00 88.62 94 PRO A N 1
ATOM 725 C CA . PRO A 1 94 ? -0.473 -5.678 29.776 1.00 88.62 94 PRO A CA 1
ATOM 726 C C . PRO A 1 94 ? -1.125 -5.707 28.389 1.00 88.62 94 PRO A C 1
ATOM 728 O O . PRO A 1 94 ? -0.636 -6.363 27.469 1.00 88.62 94 PRO A O 1
ATOM 731 N N . ALA A 1 95 ? -2.217 -4.957 28.236 1.00 91.06 95 ALA A N 1
ATOM 732 C CA . ALA A 1 95 ? -2.851 -4.778 26.938 1.00 91.06 95 ALA A CA 1
ATOM 733 C C . ALA A 1 95 ? -1.925 -4.013 25.978 1.00 91.06 95 ALA A C 1
ATOM 735 O O . ALA A 1 95 ? -1.260 -3.052 26.376 1.00 91.06 95 ALA A O 1
ATOM 736 N N . SER A 1 96 ? -1.923 -4.421 24.711 1.00 92.75 96 SER A N 1
ATOM 737 C CA . SER A 1 96 ? -1.419 -3.598 23.614 1.00 92.75 96 SER A CA 1
ATOM 738 C C . SER A 1 96 ? -2.580 -2.788 23.058 1.00 92.75 96 SER A C 1
ATOM 740 O O . SER A 1 96 ? -3.659 -3.335 22.830 1.00 92.75 96 SER A O 1
ATOM 742 N N . VAL A 1 97 ? -2.377 -1.489 22.880 1.00 97.06 97 VAL A N 1
ATOM 743 C CA . VAL A 1 97 ? -3.435 -0.573 22.466 1.00 97.06 97 VAL A CA 1
ATOM 744 C C . VAL A 1 97 ? -3.001 0.158 21.207 1.00 97.06 97 VAL A C 1
ATOM 746 O O . VAL A 1 97 ? -1.881 0.664 21.137 1.00 97.06 97 VAL A O 1
ATOM 749 N N . VAL A 1 98 ? -3.888 0.221 20.220 1.00 98.12 98 VAL A N 1
ATOM 750 C CA . VAL A 1 98 ? -3.692 0.986 18.990 1.00 98.12 98 VAL A CA 1
ATOM 751 C C . VAL A 1 98 ? -4.860 1.945 18.812 1.00 98.12 98 VAL A C 1
ATOM 753 O O . VAL A 1 98 ? -6.013 1.519 18.759 1.00 98.12 98 VAL A O 1
ATOM 756 N N . ARG A 1 99 ? -4.571 3.244 18.730 1.00 98.19 99 ARG A N 1
ATOM 757 C CA . ARG A 1 99 ? -5.552 4.283 18.396 1.00 98.19 99 ARG A CA 1
ATOM 758 C C . ARG A 1 99 ? -5.435 4.674 16.940 1.00 98.19 99 ARG A C 1
ATOM 760 O O . ARG A 1 99 ? -4.325 4.846 16.439 1.00 98.19 99 ARG A O 1
ATOM 767 N N . TYR A 1 100 ? -6.581 4.872 16.310 1.00 98.31 100 TYR A N 1
ATOM 768 C CA . TYR A 1 100 ? -6.679 5.334 14.938 1.00 98.31 100 TYR A CA 1
ATOM 769 C C . TYR A 1 100 ? -7.332 6.709 14.907 1.00 98.31 100 TYR A C 1
ATOM 771 O O . TYR A 1 100 ? -8.390 6.929 15.495 1.00 98.31 100 TYR A O 1
ATOM 779 N N . GLU A 1 101 ? -6.691 7.628 14.201 1.00 97.88 101 GLU A N 1
ATOM 780 C CA . GLU A 1 101 ? -7.195 8.965 13.930 1.00 97.88 101 GLU A CA 1
ATOM 781 C C . GLU A 1 101 ? -7.220 9.226 12.426 1.00 97.88 101 GLU A C 1
ATOM 783 O O . GLU A 1 101 ? -6.429 8.686 11.648 1.00 97.88 101 GLU A O 1
ATOM 788 N N . TYR A 1 102 ? -8.142 10.095 12.035 1.00 97.69 102 TYR A N 1
ATOM 789 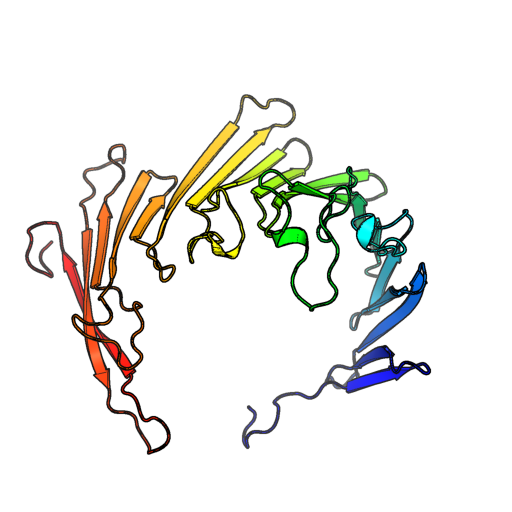C CA . TYR A 1 102 ? -8.416 10.447 10.651 1.00 97.69 102 TYR A CA 1
ATOM 790 C C . TYR A 1 102 ? -8.640 11.963 10.622 1.00 97.69 102 TYR A C 1
ATOM 792 O O . TYR A 1 102 ? -9.745 12.412 10.944 1.00 97.69 102 TYR A O 1
ATOM 800 N N . PRO A 1 103 ? -7.578 12.745 10.372 1.00 93.94 103 PRO A N 1
ATOM 801 C CA . PRO A 1 103 ? -7.541 14.168 10.713 1.00 93.94 103 PRO A CA 1
ATOM 802 C C . PRO A 1 103 ? -8.490 15.036 9.875 1.00 93.94 103 PRO A C 1
ATOM 804 O O . PRO A 1 103 ? -8.995 16.032 10.385 1.00 93.94 103 PRO A O 1
ATOM 807 N N . ASP A 1 104 ? -8.781 14.629 8.639 1.00 92.31 104 ASP A N 1
ATOM 808 C CA . ASP A 1 104 ? -9.556 15.417 7.679 1.00 92.31 104 ASP A CA 1
ATOM 809 C C . ASP A 1 104 ? -10.887 14.747 7.298 1.00 92.31 104 ASP A C 1
ATOM 811 O O . ASP A 1 104 ? -11.146 13.575 7.589 1.00 92.31 104 ASP A O 1
ATOM 815 N N . ALA A 1 105 ? -11.742 15.492 6.588 1.00 94.69 105 ALA A N 1
ATOM 816 C CA . ALA A 1 105 ? -12.947 14.935 5.966 1.00 94.69 105 ALA A CA 1
ATOM 817 C C . ALA A 1 105 ? -12.612 13.966 4.814 1.00 94.69 105 ALA A C 1
ATOM 819 O O . ALA A 1 105 ? -13.401 13.060 4.521 1.00 94.69 105 ALA A O 1
ATOM 820 N N . HIS A 1 106 ? -11.443 14.142 4.185 1.00 97.94 106 HIS A N 1
ATOM 821 C CA . HIS A 1 106 ? -10.968 13.280 3.112 1.00 97.94 106 HIS A CA 1
ATOM 822 C C . HIS A 1 106 ? -10.715 11.853 3.595 1.00 97.94 106 HIS A C 1
ATOM 824 O O . HIS A 1 106 ? -10.157 11.620 4.667 1.00 97.94 106 HIS A O 1
ATOM 830 N N . ASN A 1 107 ? -11.146 10.876 2.803 1.00 97.75 107 ASN A N 1
ATOM 831 C CA . ASN A 1 107 ? -11.076 9.459 3.133 1.00 97.75 107 ASN A CA 1
ATOM 832 C C . ASN A 1 107 ? -11.184 8.583 1.872 1.00 97.75 107 ASN A C 1
ATOM 834 O O . ASN A 1 107 ? -11.389 9.076 0.767 1.00 97.75 107 ASN A O 1
ATOM 838 N N . PHE A 1 108 ? -11.080 7.265 2.050 1.00 96.94 108 PHE A N 1
ATOM 839 C CA . PHE A 1 108 ? -11.066 6.307 0.942 1.00 96.94 108 PHE A CA 1
ATOM 840 C C . PHE A 1 108 ? -12.388 6.200 0.161 1.00 96.94 108 PHE A C 1
ATOM 842 O O . PHE A 1 108 ? -12.382 5.653 -0.928 1.00 96.94 108 PHE A O 1
ATOM 849 N N . ILE A 1 109 ? -13.508 6.717 0.679 1.00 96.06 109 ILE A N 1
ATOM 850 C CA . ILE A 1 109 ? -14.797 6.756 -0.037 1.00 96.06 109 ILE A CA 1
ATOM 851 C C . ILE A 1 109 ? -15.089 8.141 -0.633 1.00 96.06 109 ILE A C 1
ATOM 853 O O . ILE A 1 109 ? -16.206 8.396 -1.074 1.00 96.06 109 ILE A O 1
ATOM 857 N N . GLY A 1 110 ? -14.114 9.057 -0.650 1.00 96.75 110 GLY A N 1
ATOM 858 C CA . GLY A 1 110 ? -14.261 10.370 -1.281 1.00 96.75 110 GLY A CA 1
ATOM 859 C C . GLY A 1 110 ? -14.913 11.441 -0.406 1.00 96.75 110 GLY A C 1
ATOM 860 O O . GLY A 1 110 ? -15.370 12.454 -0.935 1.00 96.75 110 GLY A O 1
ATOM 861 N N . GLY A 1 111 ? -14.963 11.277 0.920 1.00 97.00 111 GLY A N 1
ATOM 862 C CA . GLY A 1 111 ? -15.481 12.322 1.814 1.00 97.00 111 GLY A CA 1
ATOM 863 C C . GLY A 1 111 ? -14.827 13.689 1.596 1.00 97.00 111 GLY A C 1
ATOM 864 O O . GLY A 1 111 ? -13.669 13.785 1.197 1.00 97.00 111 GLY A O 1
ATOM 865 N N . GLY A 1 112 ? -15.587 14.765 1.789 1.00 95.81 112 GLY A N 1
ATOM 866 C CA . GLY A 1 112 ? -15.130 16.131 1.501 1.00 95.81 112 GLY A CA 1
ATOM 867 C C . GLY A 1 112 ? -14.989 16.481 0.011 1.00 95.81 112 GLY A C 1
ATOM 868 O O . GLY A 1 112 ? -14.814 17.653 -0.305 1.00 95.81 112 GLY A O 1
ATOM 869 N N . SER A 1 113 ? -15.119 15.517 -0.908 1.00 96.25 113 SER A N 1
ATOM 870 C CA . SER A 1 113 ? -15.230 15.799 -2.343 1.00 96.25 113 SER A CA 1
ATOM 871 C C . SER A 1 113 ? -16.678 16.090 -2.758 1.00 96.25 113 SER A C 1
ATOM 873 O O . SER A 1 113 ? -17.633 15.858 -2.010 1.00 96.25 113 SER A O 1
ATOM 875 N N . THR A 1 114 ? -16.843 16.587 -3.983 1.00 95.44 114 THR A N 1
ATOM 876 C CA . THR A 1 114 ? -18.140 16.922 -4.588 1.00 95.44 114 THR A CA 1
ATOM 877 C C . THR A 1 114 ? -18.538 15.973 -5.717 1.00 95.44 114 THR A C 1
ATOM 879 O O . THR A 1 114 ? -19.507 16.249 -6.427 1.00 95.44 114 THR A O 1
ATOM 882 N N . VAL A 1 115 ? -17.822 14.854 -5.901 1.00 93.50 115 VAL A N 1
ATOM 883 C CA . VAL A 1 115 ? -18.135 13.927 -6.995 1.00 93.50 115 VAL A CA 1
ATOM 884 C C . VAL A 1 115 ? -19.534 13.323 -6.819 1.00 93.50 115 VAL A C 1
ATOM 886 O O . VAL A 1 115 ? -19.958 13.035 -5.691 1.00 93.50 115 VAL A O 1
ATOM 889 N N . PRO A 1 116 ? -20.289 13.124 -7.912 1.00 94.88 116 PRO A N 1
ATOM 890 C CA . PRO A 1 116 ? -21.536 12.376 -7.862 1.00 94.88 116 PRO A CA 1
ATOM 891 C C . PRO A 1 116 ? -21.276 10.923 -7.453 1.00 94.88 116 PRO A C 1
ATOM 893 O O . PRO A 1 116 ? -20.532 10.211 -8.131 1.00 94.88 116 PRO A O 1
ATOM 896 N N . TRP A 1 117 ? -21.908 10.490 -6.362 1.00 96.19 117 TRP A N 1
ATOM 897 C CA . TRP A 1 117 ? -21.873 9.105 -5.914 1.00 96.19 117 TRP A CA 1
ATOM 898 C C . TRP A 1 117 ? -22.653 8.208 -6.879 1.00 96.19 117 TRP A C 1
ATOM 900 O O . TRP A 1 117 ? -23.793 8.514 -7.233 1.00 96.19 117 TRP A O 1
ATOM 910 N N . SER A 1 118 ? -22.050 7.092 -7.278 1.00 96.00 118 SER A N 1
ATOM 911 C CA . SER A 1 118 ? -22.679 6.027 -8.058 1.00 96.00 118 SER A CA 1
ATOM 912 C C . SER A 1 118 ? -22.598 4.691 -7.324 1.00 96.00 118 SER A C 1
ATOM 914 O O . SER A 1 118 ? -21.580 4.363 -6.716 1.00 96.00 118 SER A O 1
ATOM 916 N N . ASP A 1 119 ? -23.666 3.901 -7.433 1.00 95.88 119 ASP A N 1
ATOM 917 C CA . ASP A 1 119 ? -23.786 2.547 -6.877 1.00 95.88 119 ASP A CA 1
ATOM 918 C C . ASP A 1 119 ? -23.528 1.443 -7.913 1.00 95.88 119 ASP A C 1
ATOM 920 O O . ASP A 1 119 ? -23.912 0.291 -7.732 1.00 95.88 119 ASP A O 1
ATOM 924 N N . GLU A 1 120 ? -22.848 1.773 -9.008 1.00 95.62 120 GLU A N 1
ATOM 925 C CA . GLU A 1 120 ? -22.494 0.834 -10.083 1.00 95.62 120 GLU A CA 1
ATOM 926 C C . GLU A 1 120 ? -21.395 -0.181 -9.708 1.00 95.62 120 GLU A C 1
ATOM 928 O O . GLU A 1 120 ? -20.987 -0.989 -10.539 1.00 95.62 120 GLU A O 1
ATOM 933 N N . GLY A 1 121 ? -20.901 -0.143 -8.467 1.00 92.12 121 GLY A N 1
ATOM 934 C CA . GLY A 1 121 ? -19.850 -1.036 -7.972 1.00 92.12 121 GLY A CA 1
ATOM 935 C C . GLY A 1 121 ? -18.428 -0.639 -8.380 1.00 92.12 121 GLY A C 1
ATOM 936 O O . GLY A 1 121 ? -17.493 -1.379 -8.081 1.00 92.12 121 GLY A O 1
ATOM 937 N N . LEU A 1 122 ? -18.254 0.513 -9.036 1.00 93.50 122 LEU A N 1
ATOM 938 C CA . LEU A 1 122 ? -16.946 1.111 -9.301 1.00 93.50 122 LEU A CA 1
ATOM 939 C C . LEU A 1 122 ? -16.526 2.051 -8.169 1.00 93.50 122 LEU A C 1
ATOM 941 O O . LEU A 1 122 ? -17.357 2.578 -7.426 1.00 93.50 122 LEU A O 1
ATOM 945 N N . ASP A 1 123 ? -15.218 2.270 -8.054 1.00 95.06 123 ASP A N 1
ATOM 946 C CA . ASP A 1 123 ? -14.676 3.165 -7.043 1.00 95.06 123 ASP A CA 1
ATOM 947 C C . ASP A 1 123 ? -14.969 4.630 -7.392 1.00 95.06 123 ASP A C 1
ATOM 949 O O . ASP A 1 123 ? -14.496 5.168 -8.397 1.00 95.06 123 ASP A O 1
ATOM 953 N N . ASN A 1 124 ? -15.759 5.295 -6.550 1.00 95.25 124 ASN A N 1
ATOM 954 C CA . ASN A 1 124 ? -16.114 6.695 -6.754 1.00 95.25 124 ASN A CA 1
ATOM 955 C C . ASN A 1 124 ? -14.910 7.633 -6.580 1.00 95.25 124 ASN A C 1
ATOM 957 O O . ASN A 1 124 ? -14.905 8.718 -7.167 1.00 95.25 124 ASN A O 1
ATOM 961 N N . LEU A 1 125 ? -13.881 7.234 -5.823 1.00 96.12 125 LEU A N 1
ATOM 962 C CA . LEU A 1 125 ? -12.706 8.067 -5.587 1.00 96.12 125 LEU A CA 1
ATOM 963 C C . LEU A 1 125 ? -11.891 8.290 -6.871 1.00 96.12 125 LEU A C 1
ATOM 965 O O . LEU A 1 125 ? -11.295 9.352 -7.046 1.00 96.12 125 LEU A O 1
ATOM 969 N N . TYR A 1 126 ? -11.966 7.362 -7.828 1.00 95.44 126 TYR A N 1
ATOM 970 C CA . TYR A 1 126 ? -11.269 7.453 -9.118 1.00 95.44 126 TYR A CA 1
ATOM 971 C C . TYR A 1 126 ? -11.813 8.580 -10.013 1.00 95.44 126 TYR A C 1
ATOM 973 O O . TYR A 1 126 ? -11.174 8.968 -10.992 1.00 95.44 126 TYR A O 1
ATOM 981 N N . ARG A 1 127 ? -12.990 9.121 -9.673 1.00 93.50 127 ARG A N 1
ATOM 982 C CA . ARG A 1 127 ? -13.619 10.267 -10.344 1.00 93.50 127 ARG A CA 1
ATOM 983 C C . ARG A 1 127 ? -13.202 11.609 -9.741 1.00 93.50 127 ARG A C 1
ATOM 985 O O . ARG A 1 127 ? -13.533 12.643 -10.310 1.00 93.50 127 ARG A O 1
ATOM 992 N N . VAL A 1 128 ? -12.539 11.603 -8.583 1.00 94.25 128 VAL A N 1
ATOM 993 C CA . VAL A 1 128 ? -12.076 12.825 -7.918 1.00 94.25 128 VAL A CA 1
ATOM 994 C C . VAL A 1 128 ? -10.840 13.351 -8.638 1.00 94.25 128 VAL A C 1
ATOM 996 O O . VAL A 1 128 ? -10.039 12.571 -9.148 1.00 94.25 128 VAL A O 1
ATOM 999 N N . ASP A 1 129 ? -10.669 14.668 -8.683 1.00 89.44 129 ASP A N 1
ATOM 1000 C CA . ASP A 1 129 ? -9.513 15.294 -9.316 1.00 89.44 129 ASP A CA 1
ATOM 1001 C C . ASP A 1 129 ? -8.187 14.954 -8.618 1.00 89.44 129 ASP A C 1
ATOM 1003 O O . ASP A 1 129 ? -8.114 14.608 -7.431 1.00 89.44 129 ASP A O 1
ATOM 1007 N N . LYS A 1 130 ? -7.101 15.081 -9.385 1.00 92.00 130 LYS A N 1
ATOM 1008 C CA . LYS A 1 130 ? -5.734 14.929 -8.886 1.00 92.00 130 LYS A CA 1
ATOM 1009 C C . LYS A 1 130 ? -5.475 15.897 -7.728 1.00 92.00 130 LYS A C 1
ATOM 1011 O O . LYS A 1 130 ? -5.901 17.048 -7.748 1.00 92.00 130 LYS A O 1
ATOM 1016 N N . GLY A 1 131 ? -4.735 15.428 -6.727 1.00 93.25 131 GLY A N 1
ATOM 1017 C CA . GLY A 1 131 ? -4.436 16.191 -5.511 1.00 93.25 131 GLY A CA 1
ATOM 1018 C C . GLY A 1 131 ? -5.337 15.848 -4.327 1.00 93.25 131 GLY A C 1
ATOM 1019 O O . GLY A 1 131 ? -5.006 16.215 -3.203 1.00 93.25 131 GLY A O 1
ATOM 1020 N N . TYR A 1 132 ? -6.412 15.082 -4.535 1.00 96.81 132 TYR A N 1
ATOM 1021 C CA . TYR A 1 132 ? -7.126 14.481 -3.416 1.00 96.81 132 TYR A CA 1
ATOM 1022 C C . TYR A 1 132 ? -6.237 13.460 -2.702 1.00 96.81 132 TYR A C 1
ATOM 1024 O O . TYR A 1 132 ? -5.782 12.473 -3.291 1.00 96.81 132 TYR A O 1
ATOM 1032 N N . THR A 1 133 ? -6.013 13.702 -1.417 1.00 97.75 133 THR A N 1
ATOM 1033 C CA . THR A 1 133 ? -5.307 12.798 -0.517 1.00 97.75 133 THR A CA 1
ATOM 1034 C C . THR A 1 133 ? -6.093 12.613 0.767 1.00 97.75 133 THR A C 1
ATOM 1036 O O . THR A 1 133 ? -6.876 13.478 1.163 1.00 97.75 133 THR A O 1
ATOM 1039 N N . TYR A 1 134 ? -5.884 11.475 1.419 1.00 98.44 134 TYR A N 1
ATOM 1040 C CA . TYR A 1 134 ? -6.463 11.182 2.723 1.00 98.44 134 TYR A CA 1
ATOM 1041 C C . TYR A 1 134 ? -5.467 10.456 3.616 1.00 98.44 134 TYR A C 1
ATOM 1043 O O . TYR A 1 134 ? -4.503 9.855 3.133 1.00 98.44 134 TYR A O 1
ATOM 1051 N N . GLN A 1 135 ? -5.706 10.513 4.927 1.00 98.38 135 GLN A N 1
ATOM 1052 C CA . GLN A 1 135 ? -4.755 10.034 5.919 1.00 98.38 135 GLN A CA 1
ATOM 1053 C C . GLN A 1 135 ? -5.364 9.084 6.945 1.00 98.38 135 GLN A C 1
ATOM 1055 O O . GLN A 1 135 ? -6.529 9.193 7.330 1.00 98.38 135 GLN A O 1
ATOM 1060 N N . THR A 1 136 ? -4.513 8.189 7.435 1.00 98.44 136 THR A N 1
ATOM 1061 C CA . THR A 1 136 ? -4.741 7.425 8.663 1.00 98.44 136 THR A CA 1
ATOM 1062 C C . THR A 1 136 ? -3.560 7.640 9.595 1.00 98.44 136 THR A C 1
ATOM 1064 O O . THR A 1 136 ? -2.414 7.507 9.158 1.00 98.44 136 THR A O 1
ATOM 1067 N N . VAL A 1 137 ? -3.823 7.912 10.867 1.00 98.62 137 VAL A N 1
ATOM 1068 C CA . VAL A 1 137 ? -2.799 8.014 11.908 1.00 98.62 137 VAL A CA 1
ATOM 1069 C C . VAL A 1 137 ? -3.012 6.890 12.910 1.00 98.62 137 VAL A C 1
ATOM 1071 O O . VAL A 1 137 ? -4.071 6.782 13.514 1.00 98.62 137 VAL A O 1
ATOM 1074 N N . GLU A 1 138 ? -2.000 6.053 13.085 1.00 98.44 138 GLU A N 1
ATOM 1075 C CA . GLU A 1 138 ? -1.980 4.919 14.001 1.00 98.44 138 GLU A CA 1
ATOM 1076 C C . GLU A 1 138 ? -1.036 5.233 15.167 1.00 98.44 138 GLU A C 1
ATOM 1078 O O . GLU A 1 138 ? 0.147 5.505 14.956 1.00 98.44 138 GLU A O 1
ATOM 1083 N N . ARG A 1 139 ? -1.534 5.198 16.406 1.00 98.31 139 ARG A N 1
ATOM 1084 C CA . ARG A 1 139 ? -0.733 5.399 17.621 1.00 98.31 139 ARG A CA 1
ATOM 1085 C C . ARG A 1 139 ? -0.740 4.140 18.470 1.00 98.31 139 ARG A C 1
ATOM 1087 O O . ARG A 1 139 ? -1.776 3.760 19.007 1.00 98.31 139 ARG A O 1
ATOM 1094 N N . HIS A 1 140 ? 0.428 3.532 18.637 1.00 97.94 140 HIS A N 1
ATOM 1095 C CA . HIS A 1 140 ? 0.611 2.416 19.557 1.00 97.94 140 HIS A CA 1
ATOM 1096 C C . HIS A 1 140 ? 0.864 2.951 20.960 1.00 97.94 140 HIS A C 1
ATOM 1098 O O . HIS A 1 140 ? 1.793 3.740 21.168 1.00 97.94 140 HIS A O 1
ATOM 1104 N N . GLU A 1 141 ? 0.080 2.489 21.922 1.00 94.50 141 GLU A N 1
ATOM 1105 C CA . GLU A 1 141 ? 0.177 2.864 23.322 1.00 94.50 141 GLU A CA 1
ATOM 1106 C C . GLU A 1 141 ? 0.637 1.685 24.183 1.00 94.50 141 GLU A C 1
ATOM 1108 O O . GLU A 1 141 ? 0.174 0.551 24.045 1.00 94.50 141 GLU A O 1
ATOM 1113 N N . VAL A 1 142 ? 1.542 1.980 25.115 1.00 87.81 142 VAL A N 1
ATOM 1114 C CA . VAL A 1 142 ? 1.944 1.078 26.197 1.00 87.81 142 VAL A CA 1
ATOM 1115 C C . VAL A 1 142 ? 1.739 1.836 27.499 1.00 87.81 142 VAL A C 1
ATOM 1117 O O . VAL A 1 142 ? 2.260 2.938 27.662 1.00 87.81 142 VAL A O 1
ATOM 1120 N N . GLN A 1 143 ? 0.951 1.268 28.417 1.00 84.50 143 GLN A N 1
ATOM 1121 C CA . GLN A 1 143 ? 0.632 1.893 29.712 1.00 84.50 143 GLN A CA 1
ATOM 1122 C C . GLN A 1 143 ? 0.089 3.335 29.571 1.00 84.50 143 GLN A C 1
ATOM 1124 O O . GLN A 1 143 ? 0.467 4.233 30.321 1.00 84.50 143 GLN A O 1
ATOM 1129 N N . GLY A 1 144 ? -0.772 3.566 28.572 1.00 84.44 144 GLY A N 1
ATOM 1130 C CA . GLY A 1 144 ? -1.406 4.867 28.319 1.00 84.44 144 GLY A CA 1
ATOM 1131 C C . GLY A 1 144 ? -0.492 5.932 27.705 1.00 84.44 144 GLY A C 1
ATOM 1132 O O . GLY A 1 144 ? -0.865 7.101 27.663 1.00 84.44 144 GLY A O 1
ATOM 1133 N N . ARG A 1 145 ? 0.709 5.565 27.242 1.00 90.75 145 ARG A N 1
ATOM 1134 C CA . ARG A 1 145 ? 1.632 6.474 26.548 1.00 90.75 145 ARG A CA 1
ATOM 1135 C C . ARG A 1 145 ? 1.861 6.007 25.122 1.00 90.75 145 ARG A C 1
ATOM 1137 O O . ARG A 1 145 ? 2.191 4.841 24.913 1.00 90.75 145 ARG A O 1
ATOM 1144 N N . THR A 1 146 ? 1.759 6.916 24.154 1.00 94.88 146 THR A N 1
ATOM 1145 C CA . THR A 1 146 ? 2.138 6.626 22.767 1.00 94.88 146 THR A CA 1
ATOM 1146 C C . THR A 1 146 ? 3.637 6.344 22.685 1.00 94.88 146 THR A C 1
ATOM 1148 O O . THR A 1 146 ? 4.458 7.198 23.018 1.00 94.88 146 THR A O 1
ATOM 1151 N N . VAL A 1 147 ? 3.997 5.147 22.229 1.00 96.38 147 VAL A N 1
ATOM 1152 C CA . VAL A 1 147 ? 5.392 4.723 22.027 1.00 96.38 147 VAL A CA 1
ATOM 1153 C C . VAL A 1 147 ? 5.803 4.759 20.559 1.00 96.38 147 VAL A C 1
ATOM 1155 O O . VAL A 1 147 ? 6.992 4.867 20.258 1.00 96.38 147 VAL A O 1
ATOM 1158 N N . ARG A 1 148 ? 4.829 4.691 19.646 1.00 98.19 148 ARG A N 1
ATOM 1159 C CA . ARG A 1 148 ? 5.035 4.759 18.201 1.00 98.19 148 ARG A CA 1
ATOM 1160 C C . ARG A 1 148 ? 3.829 5.407 17.532 1.00 98.19 148 ARG A C 1
ATOM 1162 O O . ARG A 1 148 ? 2.699 5.078 17.879 1.00 98.19 148 ARG A O 1
ATOM 116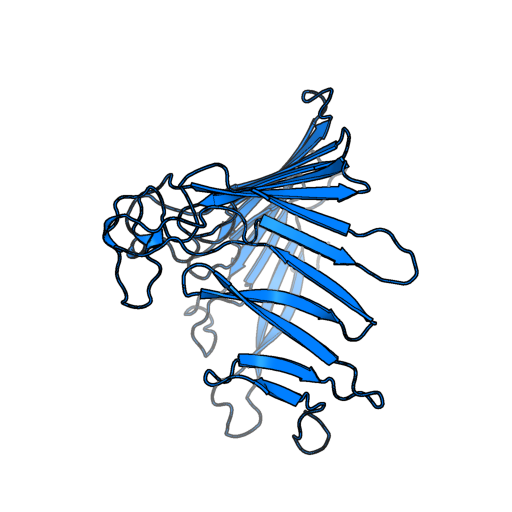9 N N . SER A 1 149 ? 4.082 6.278 16.563 1.00 98.44 149 SER A N 1
ATOM 1170 C CA . SER A 1 149 ? 3.068 6.849 15.675 1.00 98.44 149 SER A CA 1
ATOM 1171 C C . SER A 1 149 ? 3.400 6.490 14.232 1.00 98.44 149 SER A C 1
ATOM 1173 O O . SER A 1 149 ? 4.573 6.517 13.857 1.00 98.44 149 SER A O 1
ATOM 1175 N N . ILE A 1 150 ? 2.390 6.158 13.435 1.00 98.81 150 ILE A N 1
ATOM 1176 C CA . ILE A 1 150 ? 2.508 5.908 11.999 1.00 98.81 150 ILE A CA 1
ATOM 1177 C C . ILE A 1 150 ? 1.417 6.709 11.292 1.00 98.81 150 ILE A C 1
ATOM 1179 O O . ILE A 1 150 ? 0.236 6.413 11.447 1.00 98.81 150 ILE A O 1
ATOM 1183 N N . THR A 1 151 ? 1.802 7.700 10.500 1.00 98.81 151 THR A N 1
ATOM 1184 C CA . THR A 1 151 ? 0.888 8.413 9.601 1.00 98.81 151 THR A CA 1
ATOM 1185 C C . THR A 1 151 ? 1.044 7.842 8.203 1.00 98.81 151 THR A C 1
ATOM 1187 O O . THR A 1 151 ? 2.166 7.680 7.734 1.00 98.81 151 THR A O 1
ATOM 1190 N N . ARG A 1 152 ? -0.065 7.520 7.538 1.00 98.81 152 ARG A N 1
ATOM 1191 C CA . ARG A 1 152 ? -0.097 7.059 6.144 1.00 98.81 152 ARG A CA 1
ATOM 1192 C C . ARG A 1 152 ? -0.953 8.006 5.330 1.00 98.81 152 ARG A C 1
ATOM 1194 O O . ARG A 1 152 ? -2.079 8.283 5.738 1.00 98.81 152 ARG A O 1
ATOM 1201 N N . THR A 1 153 ? -0.431 8.456 4.198 1.00 98.81 153 THR A N 1
ATOM 1202 C CA . THR A 1 153 ? -1.133 9.305 3.235 1.00 98.81 153 THR A CA 1
ATOM 1203 C C . THR A 1 153 ? -1.339 8.533 1.942 1.00 98.81 153 THR A C 1
ATOM 1205 O O . THR A 1 153 ? -0.400 7.947 1.405 1.00 98.81 153 THR A O 1
ATOM 1208 N N . PHE A 1 154 ? -2.564 8.554 1.436 1.00 98.69 154 PHE A N 1
ATOM 1209 C CA . PHE A 1 154 ? -2.958 7.898 0.195 1.00 98.69 154 PHE A CA 1
ATOM 1210 C C . PHE A 1 154 ? -3.460 8.939 -0.804 1.00 98.69 154 PHE A C 1
ATOM 1212 O O . PHE A 1 154 ? -4.025 9.954 -0.392 1.00 98.69 154 PHE A O 1
ATOM 1219 N N . ASN A 1 155 ? -3.278 8.699 -2.102 1.00 97.75 155 ASN A N 1
ATOM 1220 C CA . ASN A 1 155 ? -3.891 9.517 -3.155 1.00 97.75 155 ASN A CA 1
ATOM 1221 C C . ASN A 1 155 ? -5.291 8.998 -3.553 1.00 97.75 155 ASN A C 1
ATOM 1223 O O . ASN A 1 155 ? -5.782 8.003 -3.014 1.00 97.75 155 ASN A O 1
ATOM 1227 N N . ARG A 1 156 ? -5.919 9.648 -4.543 1.00 96.38 156 ARG A N 1
ATOM 1228 C CA . ARG A 1 156 ? -7.232 9.275 -5.108 1.00 96.38 156 ARG A CA 1
ATOM 1229 C C . ARG A 1 156 ? -7.338 7.860 -5.698 1.00 96.38 156 ARG A C 1
ATOM 1231 O O . ARG A 1 156 ? -8.436 7.409 -5.991 1.00 96.38 156 ARG A O 1
ATOM 1238 N N . PHE A 1 157 ? -6.217 7.165 -5.877 1.00 97.31 157 PHE A N 1
ATOM 1239 C CA . PHE A 1 157 ? -6.169 5.788 -6.374 1.00 97.31 157 PHE A CA 1
ATOM 1240 C C . PHE A 1 157 ? -5.846 4.768 -5.272 1.00 97.31 157 PHE A C 1
ATOM 1242 O O . PHE A 1 157 ? -5.517 3.622 -5.569 1.00 97.31 157 PHE A O 1
ATOM 1249 N N . HIS A 1 158 ? -5.927 5.181 -4.001 1.00 97.69 158 HIS A N 1
ATOM 1250 C CA . HIS A 1 158 ? -5.556 4.397 -2.812 1.00 97.69 158 HIS A CA 1
ATOM 1251 C C . HIS A 1 158 ? -4.080 3.994 -2.756 1.00 97.69 158 HIS A C 1
ATOM 1253 O O . HIS A 1 158 ? -3.703 3.102 -1.993 1.00 97.69 158 HIS A O 1
ATOM 1259 N N . LEU A 1 159 ? -3.225 4.654 -3.538 1.00 98.44 159 LEU A N 1
ATOM 1260 C CA . LEU A 1 159 ? -1.795 4.389 -3.535 1.00 98.44 159 LEU A CA 1
ATOM 1261 C C . LEU A 1 159 ? -1.163 5.117 -2.348 1.00 98.44 159 LEU A C 1
ATOM 1263 O O . LEU A 1 159 ? -1.379 6.317 -2.169 1.00 98.44 159 LEU A O 1
ATOM 1267 N N . LEU A 1 160 ? -0.392 4.393 -1.534 1.00 98.69 160 LEU A N 1
ATOM 1268 C CA . LEU A 1 160 ? 0.334 4.946 -0.389 1.00 98.69 160 LEU A CA 1
ATOM 1269 C C . LEU A 1 160 ? 1.467 5.844 -0.900 1.00 98.69 160 LEU A C 1
ATOM 1271 O O . LEU A 1 160 ? 2.446 5.336 -1.444 1.00 98.69 160 LEU A O 1
ATOM 1275 N N . THR A 1 161 ? 1.331 7.160 -0.750 1.00 98.69 161 THR A N 1
ATOM 1276 C CA . THR A 1 161 ? 2.300 8.154 -1.243 1.00 98.69 161 THR A CA 1
ATOM 1277 C C . THR A 1 161 ? 3.299 8.586 -0.179 1.00 98.69 161 THR A C 1
ATOM 1279 O O . THR A 1 161 ? 4.424 8.952 -0.516 1.00 98.69 161 THR A O 1
ATOM 1282 N N . ASP A 1 162 ? 2.912 8.521 1.094 1.00 98.69 162 ASP A N 1
ATOM 1283 C CA . ASP A 1 162 ? 3.763 8.860 2.232 1.00 98.69 162 ASP A CA 1
ATOM 1284 C C . ASP A 1 162 ? 3.432 7.981 3.444 1.00 98.69 162 ASP A C 1
ATOM 1286 O O . ASP A 1 162 ? 2.264 7.732 3.756 1.00 98.69 162 ASP A O 1
ATOM 1290 N N . GLN A 1 163 ? 4.469 7.524 4.141 1.00 98.81 163 GLN A N 1
ATOM 1291 C CA . GLN A 1 163 ? 4.367 6.898 5.451 1.00 98.81 163 GLN A CA 1
ATOM 1292 C C . GLN A 1 163 ? 5.418 7.483 6.392 1.00 98.81 163 GLN A C 1
ATOM 1294 O O . GLN A 1 163 ? 6.615 7.266 6.210 1.00 98.81 163 GLN A O 1
ATOM 1299 N N . ASP A 1 164 ? 4.963 8.135 7.456 1.00 98.69 164 ASP A N 1
ATOM 1300 C CA . ASP A 1 164 ? 5.800 8.722 8.496 1.00 98.69 164 ASP A CA 1
ATOM 1301 C C . ASP A 1 164 ? 5.689 7.916 9.791 1.00 98.69 164 ASP A C 1
ATOM 1303 O O . ASP A 1 164 ? 4.641 7.878 10.433 1.00 98.69 164 ASP A O 1
ATOM 1307 N N . THR A 1 165 ? 6.773 7.244 10.173 1.00 98.81 165 THR A N 1
ATOM 1308 C CA . THR A 1 165 ? 6.875 6.483 11.420 1.00 98.81 165 THR A CA 1
ATOM 1309 C C . THR A 1 165 ? 7.780 7.200 12.408 1.00 98.81 165 THR A C 1
ATOM 1311 O O . THR A 1 165 ? 8.966 7.393 12.142 1.00 98.81 165 THR A O 1
ATOM 1314 N N . VAL A 1 166 ? 7.258 7.485 13.598 1.00 98.56 166 VAL A N 1
ATOM 1315 C CA . VAL A 1 166 ? 8.015 8.049 14.720 1.00 98.56 166 VAL A CA 1
ATOM 1316 C C . VAL A 1 166 ? 8.010 7.069 15.887 1.00 98.56 166 VAL A C 1
ATOM 1318 O O . VAL A 1 166 ? 6.951 6.598 16.300 1.00 98.56 166 VAL A O 1
ATOM 1321 N N . GLN A 1 167 ? 9.187 6.777 16.442 1.00 97.94 167 GLN A N 1
ATOM 1322 C CA . GLN A 1 167 ? 9.350 5.969 17.652 1.00 97.94 167 GLN A CA 1
ATOM 1323 C C . GLN A 1 167 ? 10.493 6.529 18.505 1.00 97.94 167 GLN A C 1
ATOM 1325 O O . GLN A 1 167 ? 11.667 6.485 18.122 1.00 97.94 167 GLN A O 1
ATOM 1330 N N . GLY A 1 168 ? 10.146 7.069 19.676 1.00 96.19 168 GLY A N 1
ATOM 1331 C CA . GLY A 1 168 ? 11.076 7.859 20.481 1.00 96.19 168 GLY A CA 1
ATOM 1332 C C . GLY A 1 168 ? 11.641 9.032 19.674 1.00 96.19 168 GLY A C 1
ATOM 1333 O O . GLY A 1 168 ? 10.898 9.790 19.064 1.00 96.19 168 GLY A O 1
ATOM 1334 N N . ASP A 1 169 ? 12.966 9.154 19.637 1.00 97.12 169 ASP A N 1
ATOM 1335 C CA . ASP A 1 169 ? 13.671 10.193 18.874 1.00 97.12 169 ASP A CA 1
ATOM 1336 C C . ASP A 1 169 ? 13.957 9.795 17.410 1.00 97.12 169 ASP A C 1
ATOM 1338 O O . ASP A 1 169 ? 14.666 10.500 16.701 1.00 97.12 169 ASP A O 1
ATOM 1342 N N . LYS A 1 170 ? 13.473 8.642 16.931 1.00 98.31 170 LYS A N 1
ATOM 1343 C CA . LYS A 1 170 ? 13.747 8.161 15.566 1.00 98.31 170 LYS A CA 1
ATOM 1344 C C . LYS A 1 170 ? 12.541 8.391 14.669 1.00 98.31 170 LYS A C 1
ATOM 1346 O O . LYS A 1 170 ? 11.422 8.045 15.047 1.00 98.31 170 LYS A O 1
ATOM 1351 N N . ARG A 1 171 ? 12.791 8.920 13.472 1.00 98.56 171 ARG A N 1
ATOM 1352 C CA . ARG A 1 171 ? 11.791 9.099 12.420 1.00 98.56 171 ARG A CA 1
ATOM 1353 C C . ARG A 1 171 ? 12.233 8.381 11.149 1.00 98.56 171 ARG A C 1
ATOM 1355 O O . ARG A 1 171 ? 13.387 8.508 10.737 1.00 98.56 171 ARG A O 1
ATOM 1362 N N . LEU A 1 172 ? 11.317 7.629 10.552 1.00 98.69 172 LEU A N 1
ATOM 1363 C CA . LEU A 1 172 ? 11.453 7.030 9.229 1.00 98.69 172 LEU A CA 1
ATOM 1364 C C . LEU A 1 172 ? 10.298 7.524 8.367 1.00 98.69 172 LEU A C 1
ATOM 1366 O O . LEU A 1 172 ? 9.145 7.221 8.662 1.00 98.69 172 LEU A O 1
ATOM 1370 N N . GLN A 1 173 ? 10.621 8.245 7.301 1.00 98.69 173 GLN A N 1
ATOM 1371 C CA . GLN A 1 173 ? 9.664 8.661 6.283 1.00 98.69 173 GLN A CA 1
ATOM 1372 C C . GLN A 1 173 ? 9.901 7.838 5.019 1.00 98.69 173 GLN A C 1
ATOM 1374 O O . GLN A 1 173 ? 11.048 7.678 4.601 1.00 98.69 173 GLN A O 1
ATOM 1379 N N . ALA A 1 174 ? 8.839 7.308 4.428 1.00 98.69 174 ALA A N 1
ATOM 1380 C CA . ALA A 1 174 ? 8.878 6.593 3.162 1.00 98.69 174 ALA A CA 1
ATOM 1381 C C . ALA A 1 174 ? 7.912 7.263 2.184 1.00 98.69 174 ALA A C 1
ATOM 1383 O O . ALA A 1 174 ? 6.717 7.322 2.450 1.00 98.69 174 ALA A O 1
ATOM 1384 N N . PHE A 1 175 ? 8.432 7.742 1.060 1.00 98.69 175 PHE A N 1
ATOM 1385 C CA . PHE A 1 175 ? 7.682 8.431 0.017 1.00 98.69 175 PHE A CA 1
ATOM 1386 C C . PHE A 1 175 ? 7.646 7.573 -1.243 1.00 98.69 175 PHE A C 1
ATOM 1388 O O . PHE A 1 175 ? 8.663 6.981 -1.607 1.00 98.69 175 PHE A O 1
ATOM 1395 N N . SER A 1 176 ? 6.505 7.540 -1.923 1.00 98.62 176 SER A N 1
ATOM 1396 C CA . SER A 1 176 ? 6.345 6.879 -3.220 1.00 98.62 176 SER A CA 1
ATOM 1397 C C . SER A 1 176 ? 5.720 7.835 -4.228 1.00 98.62 176 SER A C 1
ATOM 1399 O O . SER A 1 176 ? 4.668 8.425 -3.976 1.00 98.62 176 SER A O 1
ATOM 1401 N N . VAL A 1 177 ? 6.367 7.975 -5.383 1.00 98.31 177 VAL A N 1
ATOM 1402 C CA . VAL A 1 177 ? 5.848 8.702 -6.544 1.00 98.31 177 VAL A CA 1
ATOM 1403 C C . VAL A 1 177 ? 5.390 7.683 -7.574 1.00 98.31 177 VAL A C 1
ATOM 1405 O O . VAL A 1 177 ? 6.156 6.803 -7.969 1.00 98.31 177 VAL A O 1
ATOM 1408 N N . TYR A 1 178 ? 4.147 7.825 -8.014 1.00 98.19 178 TYR A N 1
ATOM 1409 C CA . TYR A 1 178 ? 3.486 6.942 -8.971 1.00 98.19 178 TYR A CA 1
ATOM 1410 C C . TYR A 1 178 ? 3.334 7.622 -10.335 1.00 98.19 178 TYR A C 1
ATOM 1412 O O . TYR A 1 178 ? 3.481 8.839 -10.449 1.00 98.19 178 TYR A O 1
ATOM 1420 N N . GLY A 1 179 ? 3.031 6.839 -11.369 1.00 95.50 179 GLY A N 1
ATOM 1421 C CA . GLY A 1 179 ? 2.960 7.284 -12.765 1.00 95.50 179 GLY A CA 1
ATOM 1422 C C . GLY A 1 179 ? 1.642 7.956 -13.154 1.00 95.50 179 GLY A C 1
ATOM 1423 O O . GLY A 1 179 ? 1.237 7.861 -14.310 1.00 95.50 179 GLY A O 1
ATOM 1424 N N . GLU A 1 180 ? 0.945 8.578 -12.201 1.00 95.12 180 GLU A N 1
ATOM 1425 C CA . GLU A 1 180 ? -0.322 9.266 -12.454 1.00 95.12 180 GLU A CA 1
ATOM 1426 C C . GLU A 1 180 ? -0.124 10.476 -13.378 1.00 95.12 180 GLU A C 1
ATOM 1428 O O . GLU A 1 180 ? 0.647 11.400 -13.089 1.00 95.12 180 GLU A O 1
ATOM 1433 N N . VAL A 1 181 ? -0.909 10.515 -14.451 1.00 94.12 181 VAL A N 1
ATOM 1434 C CA . VAL A 1 181 ? -1.000 11.654 -15.369 1.00 94.12 181 VAL A CA 1
ATOM 1435 C C . VAL A 1 181 ? -2.257 12.470 -15.087 1.00 94.12 181 VAL A C 1
ATOM 1437 O O . VAL A 1 181 ? -3.199 12.000 -14.446 1.00 94.12 181 VAL A O 1
ATOM 1440 N N . ASP A 1 182 ? -2.278 13.716 -15.550 1.00 91.94 182 ASP A N 1
ATOM 1441 C CA . ASP A 1 182 ? -3.474 14.549 -15.438 1.00 91.94 182 ASP A CA 1
ATOM 1442 C C . ASP A 1 182 ? -4.599 13.982 -16.314 1.00 91.94 182 ASP A C 1
ATOM 1444 O O . ASP A 1 182 ? -4.347 13.483 -17.412 1.00 91.94 182 ASP A O 1
ATOM 1448 N N . GLY A 1 183 ? -5.837 14.065 -15.825 1.00 90.38 183 GLY A N 1
ATOM 1449 C CA . GLY A 1 183 ? -7.013 13.562 -16.530 1.00 90.38 183 GLY A CA 1
ATOM 1450 C C . GLY A 1 183 ? -7.824 12.525 -15.754 1.00 90.38 183 GLY A C 1
ATOM 1451 O O . GLY A 1 183 ? -7.640 12.313 -14.546 1.00 90.38 183 GLY A O 1
ATOM 1452 N N . SER A 1 184 ? -8.759 11.895 -16.466 1.00 91.44 184 SER A N 1
ATOM 1453 C CA . SER A 1 184 ? -9.632 10.855 -15.925 1.00 91.44 184 SER A CA 1
ATOM 1454 C C . SER A 1 184 ? -8.873 9.549 -15.679 1.00 91.44 184 SER A C 1
ATOM 1456 O O . SER A 1 184 ? -7.733 9.363 -16.113 1.00 91.44 184 SER A O 1
ATOM 1458 N N . PHE A 1 185 ? -9.519 8.623 -14.971 1.00 93.56 185 PHE A N 1
ATOM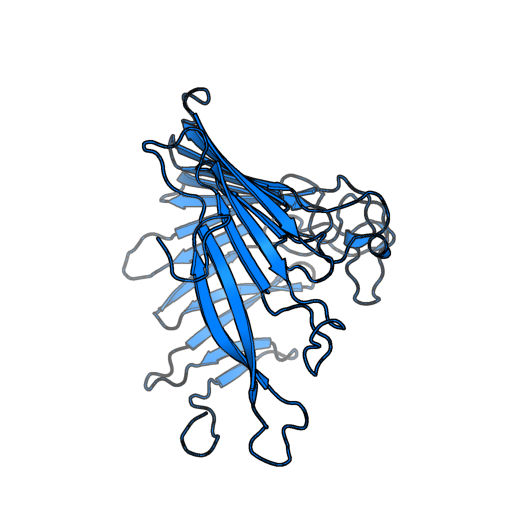 1459 C CA . PHE A 1 185 ? -8.988 7.280 -14.764 1.00 93.56 185 PHE A CA 1
ATOM 1460 C C . PHE A 1 185 ? -8.698 6.549 -16.088 1.00 93.56 185 PHE A C 1
ATOM 1462 O O . PHE A 1 185 ? -7.631 5.962 -16.235 1.00 93.56 185 PHE A O 1
ATOM 1469 N N . ASP A 1 186 ? -9.582 6.658 -17.085 1.00 93.69 186 ASP A N 1
ATOM 1470 C CA . ASP A 1 186 ? -9.422 5.978 -18.384 1.00 93.69 186 ASP A CA 1
ATOM 1471 C C . ASP A 1 186 ? -8.227 6.490 -19.206 1.00 93.69 186 ASP A C 1
ATOM 1473 O O . ASP A 1 186 ? -7.808 5.856 -20.173 1.00 93.69 186 ASP A O 1
ATOM 1477 N N . GLN A 1 187 ? -7.678 7.651 -18.839 1.00 95.06 187 GLN A N 1
ATOM 1478 C CA . GLN A 1 187 ? -6.497 8.243 -19.467 1.00 95.06 187 GLN A CA 1
ATOM 1479 C C . GLN A 1 187 ? -5.191 7.813 -18.788 1.00 95.06 187 GLN A C 1
ATOM 1481 O O . GLN A 1 187 ? -4.111 8.128 -19.292 1.00 95.06 187 GLN A O 1
ATOM 1486 N N . GLN A 1 188 ? -5.264 7.115 -17.650 1.00 96.25 188 GLN A N 1
ATOM 1487 C CA . GLN A 1 188 ? -4.072 6.697 -16.927 1.00 96.25 188 GLN A CA 1
ATOM 1488 C C . GLN A 1 188 ? -3.314 5.607 -17.700 1.00 96.25 188 GLN A C 1
ATOM 1490 O O . GLN A 1 188 ? -3.926 4.670 -18.219 1.00 96.25 188 GLN A O 1
ATOM 1495 N N . PRO A 1 189 ? -1.972 5.683 -17.772 1.00 96.31 189 PRO A N 1
ATOM 1496 C CA . PRO A 1 189 ? -1.181 4.642 -18.413 1.00 96.31 189 PRO A CA 1
ATOM 1497 C C . PRO A 1 189 ? -1.278 3.327 -17.625 1.00 96.31 189 PRO A C 1
ATOM 1499 O O . PRO A 1 189 ? -1.395 3.359 -16.407 1.00 96.31 189 PRO A O 1
ATOM 1502 N N . PRO A 1 190 ? -1.135 2.148 -18.251 1.00 95.81 190 PRO A N 1
ATOM 1503 C CA . PRO A 1 190 ? -1.317 0.852 -17.578 1.00 95.81 190 PRO A CA 1
ATOM 1504 C C . PRO A 1 190 ? -0.365 0.603 -16.393 1.00 95.81 190 PRO A C 1
ATOM 1506 O O . PRO A 1 190 ? -0.653 -0.218 -15.528 1.00 95.81 190 PRO A O 1
ATOM 1509 N N . PHE A 1 191 ? 0.756 1.323 -16.330 1.00 95.50 191 PHE A N 1
ATOM 1510 C CA . PHE A 1 191 ? 1.735 1.252 -15.246 1.00 95.50 191 PHE A CA 1
ATOM 1511 C C . PHE A 1 191 ? 1.536 2.323 -14.161 1.00 95.50 191 PHE A C 1
ATOM 1513 O O . PHE A 1 191 ? 2.368 2.414 -13.264 1.00 95.50 191 PHE A O 1
ATOM 1520 N N . PHE A 1 192 ? 0.482 3.151 -14.211 1.00 96.62 192 PHE A N 1
ATOM 1521 C CA . PHE A 1 192 ? 0.364 4.334 -13.344 1.00 96.62 192 PHE A CA 1
ATOM 1522 C C . PHE A 1 192 ? 0.402 4.012 -11.843 1.00 96.62 192 PHE A C 1
ATOM 1524 O O . PHE A 1 192 ? 0.837 4.845 -11.057 1.00 96.62 192 PHE A O 1
ATOM 1531 N N . GLN A 1 193 ? -0.023 2.808 -11.445 1.00 97.44 193 GLN A N 1
ATOM 1532 C CA . GLN A 1 193 ? -0.007 2.347 -10.050 1.00 97.44 193 GLN A CA 1
ATOM 1533 C C . GLN A 1 193 ? 1.353 1.799 -9.597 1.00 97.44 193 GLN A C 1
ATOM 1535 O O . GLN A 1 193 ? 1.529 1.492 -8.419 1.00 97.44 193 GLN A O 1
ATOM 1540 N N . LEU A 1 194 ? 2.319 1.658 -10.507 1.00 98.25 194 LEU A N 1
ATOM 1541 C CA . LEU A 1 194 ? 3.655 1.179 -10.176 1.00 98.25 194 LEU A CA 1
ATOM 1542 C C . LEU A 1 194 ? 4.502 2.333 -9.609 1.00 98.25 194 LEU A C 1
ATOM 1544 O O . LEU A 1 194 ? 4.471 3.440 -10.154 1.00 98.25 194 LEU A O 1
ATOM 1548 N N . PRO A 1 195 ? 5.281 2.114 -8.533 1.00 98.12 195 PRO A N 1
ATOM 1549 C CA . PRO A 1 195 ? 6.183 3.133 -8.007 1.00 98.12 195 PRO A CA 1
ATOM 1550 C C . PRO A 1 195 ? 7.286 3.471 -9.016 1.00 98.12 195 PRO A C 1
ATOM 1552 O O . PRO A 1 195 ? 8.069 2.604 -9.417 1.00 98.12 195 PRO A O 1
ATOM 1555 N N . HIS A 1 196 ? 7.368 4.740 -9.408 1.00 98.12 196 HIS A N 1
ATOM 1556 C CA . HIS A 1 196 ? 8.434 5.281 -10.254 1.00 98.12 196 HIS A CA 1
ATOM 1557 C C . HIS A 1 196 ? 9.604 5.816 -9.436 1.00 98.12 196 HIS A C 1
ATOM 1559 O O . HIS A 1 196 ? 10.746 5.775 -9.891 1.00 98.12 196 HIS A O 1
ATOM 1565 N N . GLN A 1 197 ? 9.334 6.306 -8.228 1.00 98.62 197 GLN A N 1
ATOM 1566 C CA . GLN A 1 197 ? 10.364 6.720 -7.291 1.00 98.62 197 GLN A CA 1
ATOM 1567 C C . GLN A 1 197 ? 9.958 6.330 -5.878 1.00 98.62 197 GLN A C 1
ATOM 1569 O O . GLN A 1 197 ? 8.839 6.607 -5.457 1.00 98.62 197 GLN A O 1
ATOM 1574 N N . GLU A 1 198 ? 10.885 5.733 -5.144 1.00 98.75 198 GLU A N 1
ATOM 1575 C CA . GLU A 1 198 ? 10.716 5.376 -3.741 1.00 98.75 198 GLU A CA 1
ATOM 1576 C C . GLU A 1 198 ? 11.856 6.011 -2.955 1.00 98.75 198 GLU A C 1
ATOM 1578 O O . GLU A 1 198 ? 13.029 5.777 -3.253 1.00 98.75 198 GLU A O 1
ATOM 1583 N N . THR A 1 199 ? 11.519 6.825 -1.962 1.00 98.75 199 THR A N 1
ATOM 1584 C CA . THR A 1 199 ? 12.496 7.522 -1.127 1.00 98.75 199 THR A CA 1
ATOM 1585 C C . THR A 1 199 ? 12.278 7.154 0.329 1.00 98.75 199 THR A C 1
ATOM 1587 O O . THR A 1 199 ? 11.190 7.343 0.861 1.00 98.75 199 THR A O 1
ATOM 1590 N N . GLN A 1 200 ? 13.320 6.678 1.001 1.00 98.56 200 GLN A N 1
ATOM 1591 C CA . GLN A 1 200 ? 13.333 6.482 2.444 1.00 98.56 200 GLN A CA 1
ATOM 1592 C C . GLN A 1 200 ? 14.250 7.508 3.098 1.00 98.56 200 GLN A C 1
ATOM 1594 O O . GLN A 1 200 ? 15.388 7.705 2.674 1.00 98.56 200 GLN A O 1
ATOM 1599 N N . ARG A 1 201 ? 13.762 8.145 4.158 1.00 98.56 201 ARG A N 1
ATOM 1600 C CA . ARG A 1 201 ? 14.495 9.138 4.935 1.00 98.56 201 ARG A CA 1
ATOM 1601 C C . ARG A 1 201 ? 14.492 8.755 6.406 1.00 98.56 201 ARG A C 1
ATOM 1603 O O . ARG A 1 201 ? 13.438 8.647 7.025 1.00 98.56 201 ARG A O 1
ATOM 1610 N N . TRP A 1 202 ? 15.682 8.611 6.974 1.00 98.62 202 TRP A N 1
ATOM 1611 C CA . TRP A 1 202 ? 15.894 8.407 8.404 1.00 98.62 202 TRP A CA 1
ATOM 1612 C C . TRP A 1 202 ? 16.400 9.702 9.016 1.00 98.62 202 TRP A C 1
ATOM 1614 O O . TRP A 1 202 ? 17.362 10.277 8.508 1.00 98.62 202 TRP A O 1
ATOM 1624 N N . SER A 1 203 ? 15.805 10.140 10.119 1.00 98.44 203 SER A N 1
ATOM 1625 C CA . SER A 1 203 ? 16.241 11.333 10.846 1.00 98.44 203 SER A CA 1
ATOM 1626 C C . SER A 1 203 ? 16.016 11.195 12.351 1.00 98.44 203 SER A C 1
ATOM 1628 O O . SER A 1 203 ? 15.370 10.254 12.830 1.00 98.44 203 SER A O 1
ATOM 1630 N N . LEU A 1 204 ? 16.602 12.120 13.115 1.00 98.12 204 LEU A N 1
ATOM 1631 C CA . LEU A 1 204 ? 16.267 12.303 14.524 1.00 98.12 204 LEU A CA 1
ATOM 1632 C C . LEU A 1 204 ? 15.155 13.342 14.655 1.00 98.12 204 LEU A C 1
ATOM 1634 O O . LEU A 1 204 ? 15.228 14.393 14.021 1.00 98.12 204 LEU A O 1
ATOM 1638 N N . VAL A 1 205 ? 14.166 13.089 15.511 1.00 96.81 205 VAL A N 1
ATOM 1639 C CA . VAL A 1 205 ? 13.093 14.061 15.793 1.00 96.81 205 VAL A CA 1
ATOM 1640 C C . VAL A 1 205 ? 13.680 15.325 16.425 1.00 96.81 205 VAL A C 1
ATOM 1642 O O . VAL A 1 205 ? 13.343 16.434 16.022 1.00 96.81 205 VAL A O 1
ATOM 1645 N N . SER A 1 206 ? 14.611 15.157 17.366 1.00 97.38 206 SER A N 1
ATOM 1646 C CA . SER A 1 206 ? 15.322 16.247 18.045 1.00 97.38 206 SER A CA 1
ATOM 1647 C C . SER A 1 206 ? 16.313 17.002 17.155 1.00 97.38 206 SER A C 1
ATOM 1649 O O . SER A 1 206 ? 16.675 18.135 17.467 1.00 97.38 206 SER A O 1
ATOM 1651 N N . ASN A 1 207 ? 16.767 16.395 16.054 1.00 96.50 207 ASN A N 1
ATOM 1652 C CA . ASN A 1 207 ? 17.683 17.026 15.109 1.00 96.50 207 ASN A CA 1
ATOM 1653 C C . ASN A 1 207 ? 17.401 16.558 13.670 1.00 96.50 207 ASN A C 1
ATOM 1655 O O . ASN A 1 207 ? 18.115 15.688 13.153 1.00 96.50 207 ASN A O 1
ATOM 1659 N N . PRO A 1 208 ? 16.399 17.157 12.999 1.00 92.69 208 PRO A N 1
ATOM 1660 C CA . PRO A 1 208 ? 16.009 16.768 11.645 1.00 92.69 208 PRO A CA 1
ATOM 1661 C C . PRO A 1 208 ? 17.110 16.967 10.596 1.00 92.69 208 PRO A C 1
ATOM 1663 O O . PRO A 1 208 ? 17.086 16.315 9.557 1.00 92.69 208 PRO A O 1
ATOM 1666 N N . LEU A 1 209 ? 18.098 17.831 10.866 1.00 93.94 209 LEU A N 1
ATOM 1667 C CA . LEU A 1 209 ? 19.235 18.064 9.967 1.00 93.94 209 LEU A CA 1
ATOM 1668 C C . LEU A 1 209 ? 20.177 16.854 9.902 1.00 93.94 209 LEU A C 1
ATOM 1670 O O . LEU A 1 209 ? 20.866 16.660 8.900 1.00 93.94 209 LEU A O 1
ATOM 1674 N N . LYS A 1 210 ? 20.202 16.013 10.946 1.00 94.25 210 LYS A N 1
ATOM 1675 C CA . LYS A 1 210 ? 20.925 14.739 10.929 1.00 94.25 210 LYS A CA 1
ATOM 1676 C C . LYS A 1 210 ? 20.053 13.681 10.266 1.00 94.25 210 LYS A C 1
ATOM 1678 O O . LYS A 1 210 ? 19.358 12.919 10.940 1.00 94.25 210 LYS A O 1
ATOM 1683 N N . GLN A 1 211 ? 20.118 13.643 8.941 1.00 96.50 211 GLN A N 1
ATOM 1684 C CA . GLN A 1 211 ? 19.318 12.739 8.128 1.00 96.50 211 GLN A CA 1
ATOM 1685 C C . GLN A 1 211 ? 20.153 11.918 7.148 1.00 96.50 211 GLN A C 1
ATOM 1687 O O . GLN A 1 211 ? 21.242 12.314 6.731 1.00 96.50 211 GLN A O 1
ATOM 1692 N N . ARG A 1 212 ? 19.603 10.767 6.772 1.00 97.50 212 ARG A N 1
ATOM 1693 C CA . ARG A 1 212 ? 20.056 9.927 5.665 1.00 97.50 212 ARG A CA 1
ATOM 1694 C C . ARG A 1 212 ? 18.877 9.727 4.733 1.00 97.50 212 ARG A C 1
ATOM 1696 O O . ARG A 1 212 ? 17.778 9.468 5.214 1.00 97.50 212 ARG A O 1
ATOM 1703 N N . GLU A 1 213 ? 19.111 9.816 3.436 1.00 97.75 213 GLU A N 1
ATOM 1704 C CA . GLU A 1 213 ? 18.086 9.598 2.423 1.00 97.75 213 GLU A CA 1
ATOM 1705 C C . GLU A 1 213 ? 18.578 8.576 1.398 1.00 97.75 213 GLU A C 1
ATOM 1707 O O . GLU A 1 213 ? 19.732 8.618 0.969 1.00 97.75 213 GLU A O 1
ATOM 1712 N N . GLU A 1 214 ? 17.705 7.648 1.035 1.00 98.12 214 GLU A N 1
ATOM 1713 C CA . GLU A 1 214 ? 17.923 6.652 -0.006 1.00 98.12 214 GLU A CA 1
ATOM 1714 C C . GLU A 1 214 ? 16.779 6.736 -1.000 1.00 98.12 214 GLU A C 1
ATOM 1716 O O . GLU A 1 214 ? 15.620 6.649 -0.610 1.00 98.12 214 GLU A O 1
ATOM 1721 N N . THR A 1 215 ? 17.112 6.887 -2.280 1.00 98.44 215 THR A N 1
ATOM 1722 C CA . THR A 1 215 ? 16.124 6.994 -3.353 1.00 98.44 215 THR A CA 1
ATOM 1723 C C . THR A 1 215 ? 16.406 5.952 -4.418 1.00 98.44 215 THR A C 1
ATOM 1725 O O . THR A 1 215 ? 17.528 5.875 -4.928 1.00 98.44 215 THR A O 1
ATOM 1728 N N . GLN A 1 216 ? 15.376 5.186 -4.755 1.00 98.38 216 GLN A N 1
ATOM 1729 C CA . GLN A 1 216 ? 15.312 4.311 -5.915 1.00 98.38 216 GLN A CA 1
ATOM 1730 C C . GLN A 1 216 ? 14.414 4.951 -6.976 1.00 98.38 216 GLN A C 1
ATOM 1732 O O . GLN A 1 216 ? 13.389 5.539 -6.637 1.00 98.38 216 GLN A O 1
ATOM 1737 N N . ALA A 1 217 ? 14.773 4.808 -8.250 1.00 98.62 217 ALA A N 1
ATOM 1738 C CA . ALA A 1 217 ? 13.913 5.180 -9.369 1.00 98.62 217 ALA A CA 1
ATOM 1739 C C . ALA A 1 217 ? 13.742 3.994 -10.322 1.00 98.62 217 ALA A C 1
ATOM 1741 O O . ALA A 1 217 ? 14.722 3.318 -10.636 1.00 98.62 217 ALA A O 1
ATOM 1742 N N . THR A 1 218 ? 12.518 3.756 -10.785 1.00 98.69 218 THR A N 1
ATOM 1743 C CA . THR A 1 218 ? 12.175 2.651 -11.686 1.00 98.69 218 THR A CA 1
ATOM 1744 C C . THR A 1 218 ? 11.339 3.167 -12.856 1.00 98.69 218 THR A C 1
ATOM 1746 O O . THR A 1 218 ? 10.474 4.027 -12.689 1.00 98.69 218 THR A O 1
ATOM 1749 N N . THR A 1 219 ? 11.589 2.643 -14.052 1.00 98.44 219 THR A N 1
ATOM 1750 C CA . THR A 1 219 ? 10.748 2.877 -15.233 1.00 98.44 219 THR A CA 1
ATOM 1751 C C . THR A 1 219 ? 10.198 1.559 -15.757 1.00 98.44 219 THR A C 1
ATOM 1753 O O . THR A 1 219 ? 10.795 0.504 -15.531 1.00 98.44 219 THR A O 1
ATOM 1756 N N . TYR A 1 220 ? 9.064 1.620 -16.453 1.00 98.12 220 TYR A N 1
ATOM 1757 C CA . TYR A 1 220 ? 8.327 0.443 -16.901 1.00 98.12 220 TYR A CA 1
ATOM 1758 C C . TYR A 1 220 ? 7.891 0.575 -18.359 1.00 98.12 220 TYR A C 1
ATOM 1760 O O . TYR A 1 220 ? 7.725 1.687 -18.864 1.00 98.12 220 TYR A O 1
ATOM 1768 N N . ASP A 1 221 ? 7.682 -0.560 -19.019 1.00 95.44 221 ASP A N 1
ATOM 1769 C CA . ASP A 1 221 ? 6.927 -0.621 -20.267 1.00 95.44 221 ASP A CA 1
ATOM 1770 C C . ASP A 1 221 ? 5.406 -0.629 -20.003 1.00 95.44 221 ASP A C 1
ATOM 1772 O O . ASP A 1 221 ? 4.936 -0.602 -18.862 1.00 95.44 221 ASP A O 1
ATOM 1776 N N . THR A 1 222 ? 4.605 -0.699 -21.068 1.00 94.25 222 THR A N 1
ATOM 1777 C CA . THR A 1 222 ? 3.135 -0.754 -20.983 1.00 94.25 222 THR A CA 1
ATOM 1778 C C . THR A 1 222 ? 2.582 -2.055 -20.396 1.00 94.25 222 THR A C 1
ATOM 1780 O O . THR A 1 222 ? 1.380 -2.149 -20.163 1.00 94.25 222 THR A O 1
ATOM 1783 N N . HIS A 1 223 ? 3.429 -3.057 -20.162 1.00 93.62 223 HIS A N 1
ATOM 1784 C CA . HIS A 1 223 ? 3.075 -4.330 -19.537 1.00 93.62 223 HIS A CA 1
ATOM 1785 C C . HIS A 1 223 ? 3.488 -4.387 -18.058 1.00 93.62 223 HIS A C 1
ATOM 1787 O O . HIS A 1 223 ? 3.230 -5.390 -17.393 1.00 93.62 223 HIS A O 1
ATOM 1793 N N . GLY A 1 224 ? 4.103 -3.321 -17.534 1.00 95.12 224 GLY A N 1
ATOM 1794 C CA . GLY A 1 224 ? 4.605 -3.260 -16.163 1.00 95.12 224 GLY A CA 1
ATOM 1795 C C . GLY A 1 224 ? 5.961 -3.941 -15.972 1.00 95.12 224 GLY A C 1
ATOM 1796 O O . GLY A 1 224 ? 6.397 -4.119 -14.833 1.00 95.12 224 GLY A O 1
ATOM 1797 N N . ASN A 1 225 ? 6.655 -4.309 -17.052 1.00 96.56 225 ASN A N 1
ATOM 1798 C CA . ASN A 1 225 ? 8.007 -4.833 -16.947 1.00 96.56 225 ASN A CA 1
ATOM 1799 C C . ASN A 1 225 ? 8.995 -3.697 -16.690 1.00 96.56 225 ASN A C 1
ATOM 1801 O O . ASN A 1 225 ? 8.939 -2.652 -17.334 1.00 96.56 225 ASN A O 1
ATOM 1805 N N . VAL A 1 226 ? 9.940 -3.919 -15.779 1.00 98.19 226 VAL A N 1
ATOM 1806 C CA . VAL A 1 226 ? 10.973 -2.934 -15.435 1.00 98.19 226 VAL A CA 1
ATOM 1807 C C . VAL A 1 226 ? 11.902 -2.719 -16.623 1.00 98.19 226 VAL A C 1
ATOM 1809 O O . VAL A 1 226 ? 12.553 -3.673 -17.043 1.00 98.19 226 VAL A O 1
ATOM 1812 N N . LEU A 1 227 ? 12.017 -1.484 -17.111 1.00 98.25 227 LEU A N 1
ATOM 1813 C CA . LEU A 1 227 ? 12.969 -1.078 -18.151 1.00 98.25 227 LEU A CA 1
ATOM 1814 C C . LEU A 1 227 ? 14.286 -0.601 -17.548 1.00 98.25 227 LEU A C 1
ATOM 1816 O O . LEU A 1 227 ? 15.353 -1.043 -17.963 1.00 98.25 227 LEU A O 1
ATOM 1820 N N . THR A 1 228 ? 14.223 0.265 -16.539 1.00 98.62 228 THR A N 1
ATOM 1821 C CA . THR A 1 228 ? 15.403 0.695 -15.785 1.00 98.62 228 THR A CA 1
ATOM 1822 C C . THR A 1 228 ? 15.120 0.713 -14.296 1.00 98.62 228 THR A C 1
ATOM 1824 O O . THR A 1 228 ? 13.995 0.987 -13.874 1.00 98.62 228 THR A O 1
ATOM 1827 N N . ARG A 1 229 ? 16.151 0.447 -13.494 1.00 98.56 229 ARG A N 1
ATOM 1828 C CA . ARG A 1 229 ? 16.125 0.623 -12.043 1.00 98.56 229 ARG A CA 1
ATOM 1829 C C . ARG A 1 229 ? 17.437 1.231 -11.568 1.00 98.56 229 ARG A C 1
ATOM 1831 O O . ARG A 1 229 ? 18.489 0.612 -11.677 1.00 98.56 229 ARG A O 1
ATOM 1838 N N . LEU A 1 230 ? 17.367 2.439 -11.022 1.00 98.31 230 LEU A N 1
ATOM 1839 C CA . LEU A 1 230 ? 18.479 3.093 -10.345 1.00 98.31 230 LEU A CA 1
ATOM 1840 C C . LEU A 1 230 ? 18.343 2.859 -8.842 1.00 98.31 230 LEU A C 1
ATOM 1842 O O . LEU A 1 230 ? 17.418 3.376 -8.218 1.00 98.31 230 LEU A O 1
ATOM 1846 N N . LEU A 1 231 ? 19.261 2.086 -8.271 1.00 97.31 231 LEU A N 1
ATOM 1847 C CA . LEU A 1 231 ? 19.269 1.743 -6.852 1.00 97.31 231 LEU A CA 1
ATOM 1848 C C . LEU A 1 231 ? 19.843 2.887 -5.989 1.00 97.31 231 LEU A C 1
ATOM 1850 O O . LEU A 1 231 ? 20.608 3.721 -6.491 1.00 97.31 231 LEU A O 1
ATOM 1854 N N . PRO A 1 232 ? 19.570 2.913 -4.668 1.00 96.31 232 PRO A N 1
ATOM 1855 C CA . PRO A 1 232 ? 20.111 3.937 -3.768 1.00 96.31 232 PRO A CA 1
ATOM 1856 C C . PRO A 1 232 ? 21.640 4.032 -3.769 1.00 96.31 232 PRO A C 1
ATOM 1858 O O . PRO A 1 232 ? 22.199 5.126 -3.681 1.00 96.31 232 PRO A O 1
ATOM 1861 N N . ASN A 1 233 ? 22.319 2.897 -3.955 1.00 94.06 233 ASN A N 1
ATOM 1862 C CA . ASN A 1 233 ? 23.774 2.803 -4.082 1.00 94.06 233 ASN A CA 1
ATOM 1863 C C . ASN A 1 233 ? 24.312 3.257 -5.455 1.00 94.06 233 ASN A C 1
ATOM 1865 O O . ASN A 1 233 ? 25.504 3.111 -5.703 1.00 94.06 233 ASN A O 1
ATOM 1869 N N . LYS A 1 234 ? 23.455 3.804 -6.328 1.00 94.81 234 LYS A N 1
ATOM 1870 C CA . LYS A 1 234 ? 23.755 4.303 -7.682 1.00 94.81 234 LYS A CA 1
ATOM 1871 C C . LYS A 1 234 ? 24.134 3.236 -8.712 1.00 94.81 234 LYS A C 1
ATOM 1873 O O . LYS A 1 234 ? 24.648 3.586 -9.771 1.00 94.81 234 LYS A O 1
ATOM 1878 N N . VAL A 1 235 ? 23.843 1.965 -8.441 1.00 95.81 235 VAL A N 1
ATOM 1879 C CA . VAL A 1 235 ? 23.850 0.917 -9.471 1.00 95.81 235 VAL A CA 1
ATOM 1880 C C . VAL A 1 235 ? 22.641 1.114 -10.385 1.00 95.81 235 VAL A C 1
ATOM 1882 O O . VAL A 1 235 ? 21.521 1.293 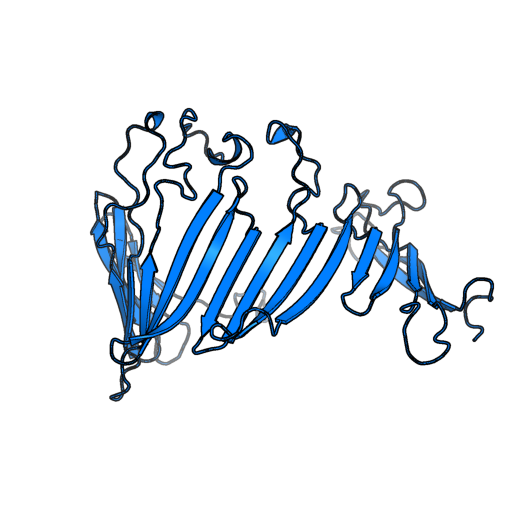-9.899 1.00 95.81 235 VAL A O 1
ATOM 1885 N N . LEU A 1 236 ? 22.874 1.094 -11.696 1.00 97.50 236 LEU A N 1
ATOM 1886 C CA . LEU A 1 236 ? 21.829 1.176 -12.711 1.00 97.50 236 LEU A CA 1
ATOM 1887 C C . LEU A 1 236 ? 21.633 -0.195 -13.352 1.00 97.50 236 LEU A C 1
ATOM 1889 O O . LEU A 1 236 ? 22.559 -0.750 -13.938 1.00 97.50 236 LEU A O 1
ATOM 1893 N N . GLU A 1 237 ? 20.412 -0.703 -13.278 1.00 98.19 237 GLU A N 1
ATOM 1894 C CA . GLU A 1 237 ? 19.967 -1.868 -14.029 1.00 98.19 237 GLU A CA 1
ATOM 1895 C C . GLU A 1 237 ? 19.165 -1.413 -15.248 1.00 98.19 237 GLU A C 1
ATOM 1897 O O . GLU A 1 237 ? 18.285 -0.558 -15.119 1.00 98.19 237 GLU A O 1
ATOM 1902 N N . THR A 1 238 ? 19.450 -1.987 -16.415 1.00 98.50 238 THR A N 1
ATOM 1903 C CA . THR A 1 238 ? 18.702 -1.758 -17.658 1.00 98.50 238 THR A CA 1
ATOM 1904 C C . THR A 1 238 ? 18.282 -3.097 -18.241 1.00 98.50 238 THR A C 1
ATOM 1906 O O . THR A 1 238 ? 19.116 -3.969 -18.462 1.00 98.50 238 THR A O 1
ATOM 1909 N N . ASN A 1 239 ? 16.993 -3.260 -18.507 1.00 98.19 239 ASN A N 1
ATOM 1910 C CA . ASN A 1 239 ? 16.415 -4.491 -19.019 1.00 98.19 239 ASN A CA 1
ATOM 1911 C C . ASN A 1 239 ? 15.850 -4.270 -20.419 1.00 98.19 239 ASN A C 1
ATOM 1913 O O . ASN A 1 239 ? 15.177 -3.275 -20.689 1.00 98.19 239 ASN A O 1
ATOM 1917 N N . VAL A 1 240 ? 16.054 -5.256 -21.283 1.00 96.06 240 VAL A N 1
ATOM 1918 C CA . VAL A 1 240 ? 15.381 -5.358 -22.577 1.00 96.06 240 VAL A CA 1
ATOM 1919 C C . VAL A 1 240 ? 14.505 -6.595 -22.532 1.00 96.06 240 VAL A C 1
ATOM 1921 O O . VAL A 1 240 ? 14.963 -7.660 -22.126 1.00 96.06 240 VAL A O 1
ATOM 1924 N N . TRP A 1 241 ? 13.254 -6.468 -22.959 1.00 93.88 241 TRP A N 1
ATOM 1925 C CA . TRP A 1 241 ? 12.277 -7.554 -22.969 1.00 93.88 241 TRP A CA 1
ATOM 1926 C C . TRP A 1 241 ? 11.987 -7.991 -24.399 1.00 93.88 241 TRP A C 1
ATOM 1928 O O . TRP A 1 241 ? 11.992 -7.174 -25.323 1.00 93.88 241 TRP A O 1
ATOM 1938 N N . TYR A 1 242 ? 11.733 -9.284 -24.587 1.00 89.44 242 TYR A N 1
ATOM 1939 C CA . TYR A 1 242 ? 11.262 -9.798 -25.867 1.00 89.44 242 TYR A CA 1
ATOM 1940 C C . TYR A 1 242 ? 9.864 -9.263 -26.178 1.00 89.44 242 TYR A C 1
ATOM 1942 O O . TYR A 1 242 ? 8.946 -9.413 -25.371 1.00 89.44 242 TYR A O 1
ATOM 1950 N N . GLN A 1 243 ? 9.695 -8.689 -27.371 1.00 84.75 243 GLN A N 1
ATOM 1951 C CA . GLN A 1 243 ? 8.391 -8.238 -27.849 1.00 84.75 243 GLN A CA 1
ATOM 1952 C C . GLN A 1 243 ? 7.500 -9.429 -28.221 1.00 84.75 243 GLN A C 1
ATOM 1954 O O . GLN A 1 243 ? 7.980 -10.473 -28.670 1.00 84.75 243 GLN A O 1
ATOM 1959 N N . GLY A 1 244 ? 6.181 -9.252 -28.107 1.00 70.44 244 GLY A N 1
ATOM 1960 C CA . GLY A 1 244 ? 5.205 -10.313 -28.382 1.00 70.44 244 GLY A CA 1
ATOM 1961 C C . GLY A 1 244 ? 5.228 -10.849 -29.822 1.00 70.44 244 GLY A C 1
ATOM 1962 O O . GLY A 1 244 ? 4.771 -11.964 -30.050 1.00 70.44 244 GLY A O 1
ATOM 1963 N N . ALA A 1 245 ? 5.771 -10.092 -30.784 1.00 63.25 245 ALA A N 1
ATOM 1964 C CA . ALA A 1 245 ? 5.860 -10.478 -32.197 1.00 63.25 245 ALA A CA 1
ATOM 1965 C C . ALA A 1 245 ? 7.259 -10.946 -32.642 1.00 63.25 245 ALA A C 1
ATOM 1967 O O . ALA A 1 245 ? 7.357 -11.686 -33.615 1.00 63.25 245 ALA A O 1
ATOM 1968 N N . GLU A 1 246 ? 8.329 -10.537 -31.951 1.00 59.03 246 GLU A N 1
ATOM 1969 C CA . GLU A 1 246 ? 9.710 -10.815 -32.380 1.00 59.03 246 GLU A CA 1
ATOM 1970 C C . GLU A 1 246 ? 10.104 -12.278 -32.139 1.00 59.03 246 GLU A C 1
ATOM 1972 O O . GLU A 1 246 ? 10.771 -12.873 -32.977 1.00 59.03 246 GLU A O 1
ATOM 1977 N N . GLU A 1 247 ? 9.630 -12.888 -31.046 1.00 54.59 247 GLU A N 1
ATOM 1978 C CA . GLU A 1 247 ? 9.843 -14.308 -30.710 1.00 54.59 247 GLU A CA 1
ATOM 1979 C C . GLU A 1 247 ? 8.678 -14.845 -29.860 1.00 54.59 247 GLU A C 1
ATOM 1981 O O . GLU A 1 247 ? 8.859 -15.460 -28.806 1.00 54.59 247 GLU A O 1
ATOM 1986 N N . GLY A 1 248 ? 7.463 -14.549 -30.328 1.00 53.03 248 GLY A N 1
ATOM 1987 C CA . GLY A 1 248 ? 6.227 -14.512 -29.557 1.00 53.03 248 GLY A CA 1
ATOM 1988 C C . GLY A 1 248 ? 6.037 -15.612 -28.524 1.00 53.03 248 GLY A C 1
ATOM 1989 O O . GLY A 1 248 ? 5.960 -16.809 -28.828 1.00 53.03 248 GLY A O 1
ATOM 1990 N N . ASP A 1 249 ? 5.899 -15.172 -27.274 1.00 67.06 249 ASP A N 1
ATOM 1991 C CA . ASP A 1 249 ? 5.223 -15.950 -26.253 1.00 67.06 249 ASP A CA 1
ATOM 1992 C C . ASP A 1 249 ? 3.917 -16.507 -26.862 1.00 67.06 249 ASP A C 1
ATOM 1994 O O . ASP A 1 249 ? 3.145 -15.737 -27.440 1.00 67.06 249 ASP A O 1
ATOM 1998 N N . PRO A 1 250 ? 3.629 -17.818 -26.768 1.00 68.69 250 PRO A N 1
ATOM 1999 C CA . PRO A 1 250 ? 2.438 -18.418 -27.390 1.00 68.69 250 PRO A CA 1
ATOM 2000 C C . PRO A 1 250 ? 1.102 -17.831 -26.902 1.00 68.69 250 PRO A C 1
ATOM 2002 O O . PRO A 1 250 ? 0.025 -18.136 -27.433 1.00 68.69 250 PRO A O 1
ATOM 2005 N N . HIS A 1 251 ? 1.148 -17.013 -25.855 1.00 74.62 251 HIS A N 1
ATOM 2006 C CA . HIS A 1 251 ? 0.029 -16.294 -25.279 1.00 74.62 251 HIS A CA 1
ATOM 2007 C C . HIS A 1 251 ? 0.057 -14.784 -25.566 1.00 74.62 251 HIS A C 1
ATOM 2009 O O . HIS A 1 251 ? -0.885 -14.108 -25.171 1.00 74.62 251 HIS A O 1
ATOM 2015 N N . GLY A 1 252 ? 1.060 -14.270 -26.286 1.00 77.06 252 GLY A N 1
ATOM 2016 C CA . GLY A 1 252 ? 1.178 -12.860 -26.670 1.00 77.06 252 GLY A CA 1
ATOM 2017 C C . GLY A 1 252 ? 1.688 -11.942 -25.556 1.00 77.06 252 GLY A C 1
ATOM 2018 O O . GLY A 1 252 ? 1.598 -10.725 -25.687 1.00 77.06 252 GLY A O 1
ATOM 2019 N N . PHE A 1 253 ? 2.208 -12.500 -24.458 1.00 83.56 253 PHE A N 1
ATOM 2020 C CA . PHE A 1 253 ? 2.725 -11.713 -23.339 1.00 83.56 253 PHE A CA 1
ATOM 2021 C C . PHE A 1 253 ? 4.153 -11.213 -23.586 1.00 83.56 253 PHE A C 1
ATOM 2023 O O . PHE A 1 253 ? 5.035 -11.985 -23.963 1.00 83.56 253 PHE A O 1
ATOM 2030 N N . VAL A 1 254 ? 4.402 -9.945 -23.259 1.00 88.69 254 VAL A N 1
ATOM 2031 C CA . VAL A 1 254 ? 5.750 -9.387 -23.086 1.00 88.69 254 VAL A CA 1
ATOM 2032 C C . VAL A 1 254 ? 6.160 -9.659 -21.641 1.00 88.69 254 VAL A C 1
ATOM 2034 O O . VAL A 1 254 ? 5.715 -8.968 -20.732 1.00 88.69 254 VAL A O 1
ATOM 2037 N N . ARG A 1 255 ? 6.906 -10.744 -21.412 1.00 87.62 255 ARG A N 1
ATOM 2038 C CA . ARG A 1 255 ? 7.303 -11.189 -20.055 1.00 87.62 255 ARG A CA 1
ATOM 2039 C C . ARG A 1 255 ? 8.648 -11.907 -19.973 1.00 87.62 255 ARG A C 1
ATOM 2041 O O . ARG A 1 255 ? 9.080 -12.271 -18.887 1.00 87.62 255 ARG A O 1
ATOM 2048 N N . ASN A 1 256 ? 9.279 -12.174 -21.115 1.00 90.44 256 ASN A N 1
ATOM 2049 C CA . ASN A 1 256 ? 10.558 -12.873 -21.169 1.00 90.44 256 ASN A CA 1
ATOM 2050 C C . ASN A 1 256 ? 11.663 -11.824 -21.286 1.00 90.44 256 ASN A C 1
ATOM 2052 O O . ASN A 1 256 ? 11.701 -11.060 -22.254 1.00 90.44 256 ASN A O 1
ATOM 2056 N N . LEU A 1 257 ? 12.539 -11.770 -20.287 1.00 93.50 257 LEU A N 1
ATOM 2057 C CA . LEU A 1 257 ? 13.687 -10.871 -20.266 1.00 93.50 257 LEU A CA 1
ATOM 2058 C C . LEU A 1 257 ? 14.666 -11.304 -21.359 1.00 93.50 257 LEU A C 1
ATOM 2060 O O . LEU A 1 257 ? 15.036 -12.470 -21.391 1.00 93.50 257 LEU A O 1
ATOM 2064 N N . LYS A 1 258 ? 15.063 -10.396 -22.248 1.00 93.12 258 LYS A N 1
ATOM 2065 C CA . LYS A 1 258 ? 16.036 -10.635 -23.327 1.00 93.12 258 LYS A CA 1
ATOM 2066 C C . LYS A 1 258 ? 17.458 -10.385 -22.846 1.00 93.12 258 LYS A C 1
ATOM 2068 O O . LYS A 1 258 ? 18.348 -11.203 -23.067 1.00 93.12 258 LYS A O 1
ATOM 2073 N N . SER A 1 259 ? 17.665 -9.273 -22.149 1.00 95.56 259 SER A N 1
ATOM 2074 C CA . SER A 1 259 ? 18.947 -8.955 -21.531 1.00 95.56 259 SER A CA 1
ATOM 2075 C C . SER A 1 259 ? 18.785 -8.059 -20.313 1.00 95.56 259 SER A C 1
ATOM 2077 O O . SER A 1 259 ? 17.850 -7.260 -20.251 1.00 95.56 259 SER A O 1
ATOM 2079 N N . ARG A 1 260 ? 19.739 -8.152 -19.391 1.00 97.75 260 ARG A N 1
ATOM 2080 C CA . ARG A 1 260 ? 19.901 -7.258 -18.246 1.00 97.75 260 ARG A CA 1
ATOM 2081 C C . ARG A 1 260 ? 21.328 -6.745 -18.204 1.00 97.75 260 ARG A C 1
ATOM 2083 O O . ARG A 1 260 ? 22.263 -7.528 -18.101 1.00 97.75 260 ARG A O 1
ATOM 2090 N N . GLU A 1 261 ? 21.484 -5.436 -18.253 1.00 97.44 261 GLU A N 1
ATOM 2091 C CA . GLU A 1 261 ? 22.748 -4.750 -18.027 1.00 97.44 261 GLU A CA 1
ATOM 2092 C C . GLU A 1 261 ? 22.776 -4.198 -16.600 1.00 97.44 261 GLU A C 1
ATOM 2094 O O . GLU A 1 261 ? 21.837 -3.525 -16.175 1.00 97.44 261 GLU A O 1
ATOM 2099 N N . VAL A 1 262 ? 23.856 -4.466 -15.867 1.00 97.19 262 VAL A N 1
ATOM 2100 C CA . VAL A 1 262 ? 24.124 -3.910 -14.539 1.00 97.19 262 VAL A CA 1
ATOM 2101 C C . VAL A 1 262 ? 25.366 -3.037 -14.627 1.00 97.19 262 VAL A C 1
ATOM 2103 O O . VAL A 1 262 ? 26.487 -3.527 -14.786 1.00 97.19 262 VAL A O 1
ATOM 2106 N N . LYS A 1 263 ? 25.161 -1.729 -14.490 1.00 95.31 263 LYS A N 1
ATOM 2107 C CA . LYS A 1 263 ? 26.217 -0.724 -14.476 1.00 95.31 263 LYS A CA 1
ATOM 2108 C C . LYS A 1 263 ? 26.510 -0.299 -13.032 1.00 95.31 263 LYS A C 1
ATOM 2110 O O . LYS A 1 263 ? 25.623 0.256 -12.373 1.00 95.31 263 LYS A O 1
ATOM 2115 N N . PRO A 1 264 ? 27.734 -0.531 -12.522 1.00 94.50 264 PRO A N 1
ATOM 2116 C CA . PRO A 1 264 ? 28.132 -0.082 -11.194 1.00 94.50 264 PRO A CA 1
ATOM 2117 C C . PRO A 1 264 ? 28.039 1.437 -11.027 1.00 94.50 264 PRO A C 1
ATOM 2119 O O . PRO A 1 264 ? 28.087 2.201 -11.994 1.00 94.50 264 PRO A O 1
ATOM 2122 N N . ALA A 1 265 ? 27.963 1.881 -9.774 1.00 92.44 265 ALA A N 1
ATOM 2123 C CA . ALA A 1 265 ? 28.018 3.295 -9.440 1.00 92.44 265 ALA A CA 1
ATOM 2124 C C . ALA A 1 265 ? 29.321 3.936 -9.934 1.00 92.44 265 ALA A C 1
ATOM 2126 O O . ALA A 1 265 ? 30.407 3.453 -9.618 1.00 92.44 265 ALA A O 1
ATOM 2127 N N . ALA A 1 266 ? 29.223 5.079 -10.620 1.00 84.94 266 ALA A N 1
ATOM 2128 C CA . ALA A 1 266 ? 30.397 5.828 -11.084 1.00 84.94 266 ALA A CA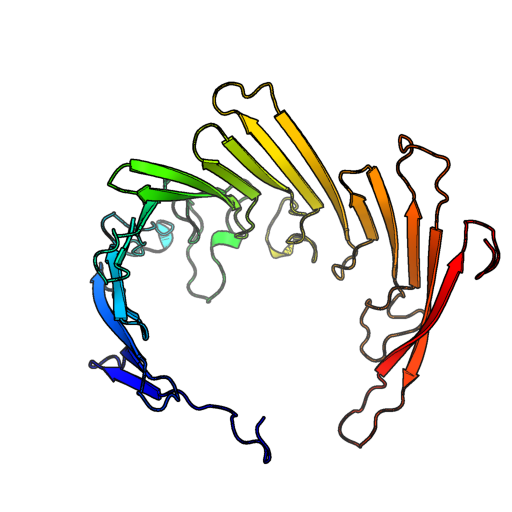 1
ATOM 2129 C C . ALA A 1 266 ? 31.331 6.264 -9.937 1.00 84.94 266 ALA A C 1
ATOM 2131 O O . ALA A 1 266 ? 32.520 6.474 -10.146 1.00 84.94 266 ALA A O 1
ATOM 2132 N N . THR A 1 267 ? 30.788 6.396 -8.724 1.00 81.81 267 THR A N 1
ATOM 2133 C CA . THR A 1 267 ? 31.510 6.778 -7.503 1.00 81.81 267 THR A CA 1
ATOM 2134 C C . THR A 1 267 ? 31.844 5.584 -6.600 1.00 81.81 267 THR A C 1
ATOM 2136 O O . THR A 1 267 ? 32.208 5.782 -5.442 1.00 81.81 267 THR A O 1
ATOM 2139 N N . GLY A 1 268 ? 31.646 4.348 -7.072 1.00 76.75 268 GLY A N 1
ATOM 2140 C CA . GLY A 1 268 ? 31.958 3.136 -6.315 1.00 76.75 268 GLY A CA 1
ATOM 2141 C C . GLY A 1 268 ? 33.463 2.967 -6.083 1.00 76.75 268 GLY A C 1
ATOM 2142 O O . GLY A 1 268 ? 34.283 3.481 -6.841 1.00 76.75 268 GLY A O 1
ATOM 2143 N N . GLN A 1 269 ? 33.840 2.245 -5.024 1.00 73.88 269 GLN A N 1
ATOM 2144 C CA . GLN A 1 269 ? 35.242 1.879 -4.815 1.00 73.88 269 GLN A CA 1
ATOM 2145 C C . GLN A 1 269 ? 35.644 0.727 -5.742 1.00 73.88 269 GLN A C 1
ATOM 2147 O O . GLN A 1 269 ? 34.984 -0.310 -5.775 1.00 73.88 269 GLN A O 1
ATOM 2152 N N . GLY A 1 270 ? 36.760 0.907 -6.452 1.00 71.69 270 GLY A N 1
ATOM 2153 C CA . GLY A 1 270 ? 37.283 -0.059 -7.418 1.00 71.69 270 GLY A CA 1
ATOM 2154 C C . GLY A 1 270 ? 36.732 0.132 -8.834 1.00 71.69 270 GLY A C 1
ATOM 2155 O O . GLY A 1 270 ? 35.780 0.869 -9.070 1.00 71.69 270 GLY A O 1
ATOM 2156 N N . SER A 1 271 ? 37.350 -0.542 -9.801 1.00 77.19 271 SER A N 1
ATOM 2157 C CA . SER A 1 271 ? 36.938 -0.515 -11.211 1.00 77.19 271 SER A CA 1
ATOM 2158 C C . SER A 1 271 ? 35.979 -1.667 -11.512 1.00 77.19 271 SER A C 1
ATOM 2160 O O . SER A 1 271 ? 36.271 -2.524 -12.344 1.00 77.19 271 SER A O 1
ATOM 2162 N N . ALA A 1 272 ? 34.858 -1.721 -10.784 1.00 86.44 272 ALA A N 1
ATOM 2163 C CA . ALA A 1 272 ? 33.828 -2.724 -11.028 1.00 86.44 272 ALA A CA 1
ATOM 2164 C C . ALA A 1 272 ? 33.326 -2.614 -12.476 1.00 86.44 272 ALA A C 1
ATOM 2166 O O . ALA A 1 272 ? 33.080 -1.519 -12.990 1.00 86.44 272 ALA A O 1
ATOM 2167 N N . ARG A 1 273 ? 33.203 -3.762 -13.137 1.00 89.38 273 ARG A N 1
ATOM 2168 C CA . ARG A 1 273 ? 32.869 -3.851 -14.557 1.00 89.38 273 ARG A CA 1
ATOM 2169 C C . ARG A 1 273 ? 31.360 -3.795 -14.753 1.00 89.38 273 ARG A C 1
ATOM 2171 O O . ARG A 1 273 ? 30.594 -4.193 -13.877 1.00 89.38 273 ARG A O 1
ATOM 2178 N N . THR A 1 274 ? 30.939 -3.267 -15.899 1.00 93.31 274 THR A N 1
ATOM 2179 C CA . THR A 1 274 ? 29.542 -3.406 -16.332 1.00 93.31 274 THR A CA 1
ATOM 2180 C C . THR A 1 274 ? 29.335 -4.847 -16.764 1.00 93.31 274 THR A C 1
ATOM 2182 O O . THR A 1 274 ? 30.199 -5.405 -17.435 1.00 93.31 274 THR A O 1
ATOM 2185 N N . LEU A 1 275 ? 28.217 -5.441 -16.365 1.00 95.69 275 LEU A N 1
ATOM 2186 C CA . LEU A 1 275 ? 27.895 -6.828 -16.673 1.00 95.69 275 LEU A CA 1
ATOM 2187 C C . LEU A 1 275 ? 26.606 -6.894 -17.483 1.00 95.69 275 LEU A C 1
ATOM 2189 O O . LEU A 1 275 ? 25.638 -6.212 -17.152 1.00 95.69 275 LEU A O 1
ATOM 2193 N N . ILE A 1 276 ? 26.587 -7.733 -18.513 1.00 96.12 276 ILE A N 1
ATOM 2194 C CA . ILE A 1 276 ? 25.418 -7.994 -19.347 1.00 96.12 276 ILE A CA 1
ATOM 2195 C C . ILE A 1 276 ? 25.054 -9.469 -19.207 1.00 96.12 276 ILE A C 1
ATOM 2197 O O . ILE A 1 276 ? 25.845 -10.349 -19.536 1.00 96.12 276 ILE A O 1
ATOM 2201 N N . GLN A 1 277 ? 23.844 -9.729 -18.724 1.00 95.94 277 GLN A N 1
ATOM 2202 C CA . GLN A 1 277 ? 23.200 -11.035 -18.764 1.00 95.94 277 GLN A CA 1
ATOM 2203 C C . GLN A 1 277 ? 22.299 -11.111 -19.995 1.00 95.94 277 GLN A C 1
ATOM 2205 O O . GLN A 1 277 ? 21.497 -10.204 -20.225 1.00 95.94 277 GLN A O 1
ATOM 2210 N N . GLN A 1 278 ? 22.404 -12.181 -20.776 1.00 95.50 278 GLN A N 1
ATOM 2211 C CA . GLN A 1 278 ? 21.536 -12.440 -21.926 1.00 95.50 278 GLN A CA 1
ATOM 2212 C C . GLN A 1 278 ? 20.820 -13.771 -21.744 1.00 95.50 278 GLN A C 1
ATOM 2214 O O . GLN A 1 278 ? 21.407 -14.732 -21.247 1.00 95.50 278 GLN A O 1
ATOM 2219 N N . TYR A 1 279 ? 19.561 -13.812 -22.168 1.00 92.88 279 TYR A N 1
ATOM 2220 C CA . TYR A 1 279 ? 18.685 -14.958 -21.978 1.00 92.88 279 TYR A CA 1
ATOM 2221 C C . TYR A 1 279 ? 18.115 -15.406 -23.316 1.00 92.88 279 TYR A C 1
ATOM 2223 O O . TYR A 1 279 ? 17.585 -14.594 -24.073 1.00 92.88 279 TYR A O 1
ATOM 2231 N N . GLN A 1 280 ? 18.166 -16.708 -23.572 1.00 91.12 280 GLN A N 1
ATOM 2232 C CA . GLN A 1 280 ? 17.457 -17.343 -24.679 1.00 91.12 280 GLN A CA 1
ATOM 2233 C C . GLN A 1 280 ? 16.495 -18.386 -24.128 1.00 91.12 280 GLN A C 1
ATOM 2235 O O . GLN A 1 280 ? 16.751 -19.006 -23.094 1.00 91.12 280 GLN A O 1
ATOM 2240 N N . TYR A 1 281 ? 15.379 -18.581 -24.825 1.00 88.69 281 TYR A N 1
ATOM 2241 C CA . TYR A 1 281 ? 14.284 -19.408 -24.338 1.00 88.69 281 TYR A CA 1
ATOM 2242 C C . TYR A 1 281 ? 13.961 -20.526 -25.313 1.00 88.69 281 TYR A C 1
ATOM 2244 O O . TYR A 1 281 ? 13.812 -20.315 -26.515 1.00 88.69 281 TYR A O 1
ATOM 2252 N N . ARG A 1 282 ? 13.728 -21.704 -24.749 1.00 87.81 282 ARG A N 1
ATOM 2253 C CA . ARG A 1 282 ? 13.307 -22.908 -25.456 1.00 87.81 282 ARG A CA 1
ATOM 2254 C C . ARG A 1 282 ? 11.820 -23.141 -25.246 1.00 87.81 282 ARG A C 1
ATOM 2256 O O . ARG A 1 282 ? 11.327 -23.082 -24.118 1.00 87.81 282 ARG A O 1
ATOM 2263 N N . GLN A 1 283 ? 11.105 -23.478 -26.318 1.00 86.56 283 GLN A N 1
ATOM 2264 C CA . GLN A 1 283 ? 9.736 -23.981 -26.217 1.00 86.56 283 GLN A CA 1
ATOM 2265 C C . GLN A 1 283 ? 9.715 -25.444 -25.770 1.00 86.56 283 GLN A C 1
ATOM 2267 O O . GLN A 1 283 ? 10.442 -26.294 -26.282 1.00 86.56 283 GLN A O 1
ATOM 2272 N N . LEU A 1 284 ? 8.819 -25.741 -24.837 1.00 83.62 284 LEU A N 1
ATOM 2273 C CA . LEU A 1 284 ? 8.485 -27.082 -24.395 1.00 83.62 284 LEU A CA 1
ATOM 2274 C C . LEU A 1 284 ? 7.085 -27.430 -24.888 1.00 83.62 284 LEU A C 1
ATOM 2276 O O . LEU A 1 284 ? 6.117 -26.701 -24.647 1.00 83.62 284 LEU A O 1
ATOM 2280 N N . THR A 1 285 ? 6.995 -28.566 -25.575 1.00 83.94 285 THR A N 1
ATOM 2281 C CA . THR A 1 285 ? 5.713 -29.116 -26.009 1.00 83.94 285 THR A CA 1
ATOM 2282 C C . THR A 1 285 ? 4.930 -29.555 -24.773 1.00 83.94 285 THR A C 1
ATOM 2284 O O . THR A 1 285 ? 5.494 -30.253 -23.926 1.00 83.94 285 THR A O 1
ATOM 2287 N N . PRO A 1 286 ? 3.656 -29.159 -24.628 1.00 82.06 286 PRO A N 1
ATOM 2288 C CA . PRO A 1 286 ? 2.880 -29.550 -23.465 1.00 82.06 286 PRO A CA 1
ATOM 2289 C C . PRO A 1 286 ? 2.652 -31.059 -23.401 1.00 82.06 286 PRO A C 1
ATOM 2291 O O . PRO A 1 286 ? 2.442 -31.715 -24.422 1.00 82.06 286 PRO A O 1
ATOM 2294 N N . LEU A 1 287 ? 2.650 -31.605 -22.186 1.00 80.19 287 LEU A N 1
ATOM 2295 C CA . LEU A 1 287 ? 2.283 -32.997 -21.946 1.00 80.19 287 LEU A CA 1
ATOM 2296 C C . LEU A 1 287 ? 0.768 -33.083 -21.715 1.00 80.19 287 LEU A C 1
ATOM 2298 O O . LEU A 1 287 ? 0.250 -32.534 -20.745 1.00 80.19 287 LEU A O 1
ATOM 2302 N N . GLY A 1 288 ? 0.066 -33.785 -22.606 1.00 72.88 288 GLY A N 1
ATOM 2303 C CA . GLY A 1 288 ? -1.377 -34.030 -22.514 1.00 72.88 288 GLY A CA 1
ATOM 2304 C C . GLY A 1 288 ? -2.253 -33.018 -23.266 1.00 72.88 288 GLY A C 1
ATOM 2305 O O . GLY A 1 288 ? -1.887 -31.867 -23.479 1.00 72.88 288 GLY A O 1
ATOM 2306 N N . GLY A 1 289 ? -3.452 -33.452 -23.671 1.00 72.81 289 GLY A N 1
ATOM 2307 C CA . GLY A 1 289 ? -4.350 -32.682 -24.550 1.00 72.81 289 GLY A CA 1
ATOM 2308 C C . GLY A 1 289 ? -5.041 -31.463 -23.918 1.00 72.81 289 GLY A C 1
ATOM 2309 O O . GLY A 1 289 ? -5.754 -30.741 -24.615 1.00 72.81 289 GLY A O 1
ATOM 2310 N N . TYR A 1 290 ? -4.858 -31.224 -22.615 1.00 73.44 290 TYR A N 1
ATOM 2311 C CA . TYR A 1 290 ? -5.470 -30.099 -21.897 1.00 73.44 290 TYR A CA 1
ATOM 2312 C C . TYR A 1 290 ? -4.637 -28.807 -21.973 1.00 73.44 290 TYR A C 1
ATOM 2314 O O . TYR A 1 290 ? -5.193 -27.716 -21.853 1.00 73.44 290 TYR A O 1
ATOM 2322 N N . LEU A 1 291 ? -3.329 -28.899 -22.230 1.00 69.81 291 LEU A N 1
ATOM 2323 C CA . LEU A 1 291 ? -2.463 -27.740 -22.444 1.00 69.81 291 LEU A CA 1
ATOM 2324 C C . LEU A 1 291 ? -2.253 -27.533 -23.946 1.00 69.81 291 LEU A C 1
ATOM 2326 O O . LEU A 1 291 ? -1.476 -28.230 -24.588 1.00 69.81 291 LEU A O 1
ATOM 2330 N N . LYS A 1 292 ? -2.962 -26.558 -24.520 1.00 73.56 292 LYS A N 1
ATOM 2331 C CA . LYS A 1 292 ? -2.935 -26.295 -25.972 1.00 73.56 292 LYS A CA 1
ATOM 2332 C C . LYS A 1 292 ? -1.794 -25.378 -26.425 1.00 73.56 292 LYS A C 1
ATOM 2334 O O . LYS A 1 292 ? -1.574 -25.239 -27.623 1.00 73.56 292 LYS A O 1
ATOM 2339 N N . LYS A 1 293 ? -1.099 -24.718 -25.494 1.00 76.00 293 LYS A N 1
ATOM 2340 C CA . LYS A 1 293 ? -0.047 -23.734 -25.786 1.00 76.00 293 LYS A CA 1
ATOM 2341 C C . LYS A 1 293 ? 1.265 -24.150 -25.136 1.00 76.00 293 LYS A C 1
ATOM 2343 O O . LYS A 1 293 ? 1.268 -24.570 -23.983 1.00 76.00 293 LYS A O 1
ATOM 2348 N N . ALA A 1 294 ? 2.355 -24.044 -25.892 1.00 78.19 294 ALA A N 1
ATOM 2349 C CA . ALA A 1 294 ? 3.696 -24.370 -25.425 1.00 78.19 294 ALA A CA 1
ATOM 2350 C C . ALA A 1 294 ? 4.137 -23.455 -24.274 1.00 78.19 294 ALA A C 1
ATOM 2352 O O . ALA A 1 294 ? 3.787 -22.275 -24.234 1.00 78.19 294 ALA A O 1
ATOM 2353 N N . TRP A 1 295 ? 4.948 -24.000 -23.369 1.00 79.12 295 TRP A N 1
ATOM 2354 C CA . TRP A 1 295 ? 5.607 -23.229 -22.314 1.00 79.12 295 TRP A CA 1
ATOM 2355 C C . TRP A 1 295 ? 7.026 -22.862 -22.750 1.00 79.12 295 TRP A C 1
ATOM 2357 O O . TRP A 1 295 ? 7.648 -23.626 -23.485 1.00 79.12 295 TRP A O 1
ATOM 2367 N N . ARG A 1 296 ? 7.555 -21.718 -22.307 1.00 79.88 296 ARG A N 1
ATOM 2368 C CA . ARG A 1 296 ? 8.955 -21.340 -22.543 1.00 79.88 296 ARG A CA 1
ATOM 2369 C C . ARG A 1 296 ? 9.733 -21.340 -21.232 1.00 79.88 296 ARG A C 1
ATOM 2371 O O . ARG A 1 296 ? 9.271 -20.791 -20.237 1.00 79.88 296 ARG A O 1
ATOM 2378 N N . LEU A 1 297 ? 10.906 -21.962 -21.250 1.00 86.94 297 LEU A N 1
ATOM 2379 C CA . LEU A 1 297 ? 11.881 -21.947 -20.160 1.00 86.94 297 LEU A CA 1
ATOM 2380 C C . LEU A 1 297 ? 13.161 -21.284 -20.678 1.00 86.94 297 LEU A C 1
ATOM 2382 O O . LEU A 1 297 ? 13.461 -21.399 -21.867 1.00 86.94 297 LEU A O 1
ATOM 2386 N N . VAL A 1 298 ? 13.903 -20.617 -19.795 1.00 89.62 298 VAL A N 1
ATOM 2387 C CA . VAL A 1 298 ? 15.287 -20.216 -20.074 1.00 89.62 298 VAL A CA 1
ATOM 2388 C C . VAL A 1 298 ? 16.083 -21.466 -20.466 1.00 89.62 298 VAL A C 1
ATOM 2390 O O . VAL A 1 298 ? 16.076 -22.457 -19.737 1.00 89.62 298 VAL A O 1
ATOM 2393 N N . ASP A 1 299 ? 16.707 -21.425 -21.638 1.00 91.38 299 ASP A N 1
ATOM 2394 C CA . ASP A 1 299 ? 17.560 -22.489 -22.183 1.00 91.38 299 ASP A CA 1
ATOM 2395 C C . ASP A 1 299 ? 19.035 -22.127 -22.023 1.00 91.38 299 ASP A C 1
ATOM 2397 O O . ASP A 1 299 ? 19.852 -22.945 -21.610 1.00 91.38 299 ASP A O 1
ATOM 2401 N N . VAL A 1 300 ? 19.353 -20.863 -22.311 1.00 90.00 300 VAL A N 1
ATOM 2402 C CA . VAL A 1 300 ? 20.705 -20.319 -22.244 1.00 90.00 300 VAL A CA 1
ATOM 2403 C C . VAL A 1 300 ? 20.677 -19.031 -21.437 1.00 90.00 300 VAL A C 1
ATOM 2405 O O . VAL A 1 300 ? 19.855 -18.148 -21.688 1.00 90.00 300 VAL A O 1
ATOM 2408 N N . GLU A 1 301 ? 21.608 -18.930 -20.495 1.00 93.31 301 GLU A N 1
ATOM 2409 C CA . GLU A 1 301 ? 21.948 -17.708 -19.778 1.00 93.31 301 GLU A CA 1
ATOM 2410 C C . GLU A 1 301 ? 23.455 -17.489 -19.907 1.00 93.31 301 GLU A C 1
ATOM 2412 O O . GLU A 1 301 ? 24.250 -18.375 -19.588 1.00 93.31 301 GLU A O 1
ATOM 2417 N N . THR A 1 302 ? 23.850 -16.315 -20.387 1.00 94.00 302 THR A N 1
ATOM 2418 C CA . THR A 1 302 ? 25.261 -15.939 -20.514 1.00 94.00 302 THR A CA 1
ATOM 2419 C C . THR A 1 302 ? 25.527 -14.625 -19.812 1.00 94.00 302 THR A C 1
ATOM 2421 O O . THR A 1 302 ? 24.684 -13.732 -19.838 1.00 94.00 302 THR A O 1
ATOM 2424 N N . LEU A 1 303 ? 26.720 -14.496 -19.236 1.00 94.38 303 LEU A N 1
ATOM 2425 C CA . LEU A 1 303 ? 27.204 -13.293 -18.570 1.00 94.38 303 LEU A CA 1
ATOM 2426 C C . LEU A 1 303 ? 28.497 -12.836 -19.263 1.00 94.38 303 LEU A C 1
ATOM 2428 O O . LEU A 1 303 ? 29.372 -13.664 -19.518 1.00 94.38 303 LEU A O 1
ATOM 2432 N N . SER A 1 304 ? 28.605 -11.549 -19.590 1.00 91.44 304 SER A N 1
ATOM 2433 C CA . SER A 1 304 ? 29.799 -10.958 -20.216 1.00 91.44 304 SER A CA 1
ATOM 2434 C C . SER A 1 304 ? 29.955 -9.469 -19.895 1.00 91.44 304 SER A C 1
ATOM 2436 O O . SER A 1 304 ? 29.045 -8.832 -19.357 1.00 91.44 304 SER A O 1
ATOM 2438 N N . GLU A 1 305 ? 31.111 -8.898 -20.238 1.00 88.25 305 GLU A N 1
ATOM 2439 C CA . GLU A 1 305 ? 31.324 -7.445 -20.272 1.00 88.25 305 GLU A CA 1
ATOM 2440 C C . GLU A 1 305 ? 30.833 -6.819 -21.600 1.00 88.25 305 GLU A C 1
ATOM 2442 O O . GLU A 1 305 ? 30.755 -7.510 -22.623 1.00 88.25 305 GLU A O 1
ATOM 2447 N N . PRO A 1 306 ? 30.526 -5.504 -21.647 1.00 82.75 306 PRO A N 1
ATOM 2448 C CA . PRO A 1 306 ? 30.185 -4.818 -22.890 1.00 82.75 306 PRO A CA 1
ATOM 2449 C C . PRO A 1 306 ? 31.270 -4.982 -23.961 1.00 82.75 306 PRO A C 1
ATOM 2451 O O . PRO A 1 306 ? 32.411 -4.566 -23.777 1.00 82.75 306 PRO A O 1
ATOM 2454 N N . GLY A 1 307 ? 30.896 -5.557 -25.105 1.00 70.50 307 GLY A N 1
ATOM 2455 C CA . GLY A 1 307 ? 31.810 -5.798 -26.225 1.00 70.50 307 GLY A CA 1
ATOM 2456 C C . GLY A 1 307 ? 32.651 -7.077 -26.118 1.00 70.50 307 GLY A C 1
ATOM 2457 O O . GLY A 1 307 ? 33.337 -7.400 -27.086 1.00 70.50 307 GLY A O 1
ATOM 2458 N N . ALA A 1 308 ? 32.573 -7.819 -25.008 1.00 63.72 308 ALA A N 1
ATOM 2459 C CA . ALA A 1 308 ? 33.144 -9.160 -24.886 1.00 63.72 308 ALA A CA 1
ATOM 2460 C C . ALA A 1 308 ? 32.178 -10.218 -25.446 1.00 63.72 308 ALA A C 1
ATOM 2462 O O . ALA A 1 308 ? 30.956 -10.023 -25.452 1.00 63.72 308 ALA A O 1
ATOM 2463 N N . GLN A 1 309 ? 32.716 -11.346 -25.918 1.00 52.38 309 GLN A N 1
ATOM 2464 C CA . GLN A 1 309 ? 31.874 -12.483 -26.287 1.00 52.38 309 GLN A CA 1
ATOM 2465 C C . GLN A 1 309 ? 31.205 -13.078 -25.031 1.00 52.38 309 GLN A C 1
ATOM 2467 O O . GLN A 1 309 ? 31.765 -12.994 -23.933 1.00 52.38 309 GLN A O 1
ATOM 2472 N N . PRO A 1 310 ? 30.006 -13.678 -25.157 1.00 50.03 310 PRO A N 1
ATOM 2473 C CA . PRO A 1 310 ? 29.338 -14.343 -24.041 1.00 50.03 310 PRO A CA 1
ATOM 2474 C C . PRO A 1 310 ? 30.257 -15.363 -23.340 1.00 50.03 310 PRO A C 1
ATOM 2476 O O . PRO A 1 310 ? 30.712 -16.311 -23.975 1.00 50.03 310 PRO A O 1
ATOM 2479 N N . GLY A 1 311 ? 30.511 -15.190 -22.036 1.00 48.38 311 GLY A N 1
ATOM 2480 C CA . GLY A 1 311 ? 31.355 -16.094 -21.240 1.00 48.38 311 GLY A CA 1
ATOM 2481 C C . GLY A 1 311 ? 32.847 -15.739 -21.149 1.00 48.38 311 GLY A C 1
ATOM 2482 O O . GLY A 1 311 ? 33.585 -16.478 -20.499 1.00 48.38 311 GLY A O 1
ATOM 2483 N N . GLU A 1 312 ? 33.295 -14.630 -21.747 1.00 43.66 312 GLU A N 1
ATOM 2484 C CA . GLU A 1 312 ? 34.644 -14.080 -21.540 1.00 43.66 312 GLU A CA 1
ATOM 2485 C C . GLU A 1 312 ? 34.621 -12.982 -20.457 1.00 43.66 312 GLU A C 1
ATOM 2487 O O . GLU A 1 312 ? 33.808 -12.054 -20.523 1.00 43.66 312 GLU A O 1
ATOM 2492 N N . PHE A 1 313 ? 35.508 -13.111 -19.461 1.00 46.91 313 PHE A N 1
ATOM 2493 C CA . PHE A 1 313 ? 35.749 -12.162 -18.363 1.00 46.91 313 PHE A CA 1
ATOM 2494 C C . PHE A 1 313 ? 37.228 -11.779 -18.311 1.00 46.91 313 PHE A C 1
ATOM 2496 O O . PHE A 1 313 ? 38.067 -12.684 -18.539 1.00 46.91 313 PHE A O 1
#

Radius of gyration: 26.33 Å; chains: 1; bounding box: 68×56×66 Å

Foldseek 3Di:
DPDPPDDPFDWDFQFDDPVRHTQKIFGRDPVRQIKGWDWDDDQNDTHTQWIQGSQGKIKGWDQDDQAADAAVLVVDRHDTDTAKMWIGNDPPDDIKIKGKDWPDSQDQQGGPDNQHDDPPPDRSLLAGFWPRKTKMKIFIDDPRDGQKIWIWMATSVRATAWIWIDGQQKIKIKGFDFQDDGDGPVPGQQRRSPTQKIKIKIATNVGRVPIDMFMKGFDADSQRHTQWIQGSQRKIKGWDWDACPNPHDQVSDGDHTAKIWIDGHPPDPDPDFIKMKGWDWDWDDDDDDVDPGTDIDTPDIFMDGVPDDTPDD

pLDDT: mean 91.84, std 10.28, range [43.66, 98.81]